Protein AF-A0A959AUW6-F1 (afdb_monomer)

Structure (mmCIF, N/CA/C/O backbone):
data_AF-A0A959AUW6-F1
#
_entry.id   AF-A0A959AUW6-F1
#
loop_
_atom_site.group_PDB
_atom_site.id
_atom_site.type_symbol
_atom_site.label_atom_id
_atom_site.label_alt_id
_atom_site.label_comp_id
_atom_site.label_asym_id
_atom_site.label_entity_id
_atom_site.label_seq_id
_atom_site.pdbx_PDB_ins_code
_atom_site.Cartn_x
_atom_site.Cartn_y
_atom_site.Cartn_z
_atom_site.occupancy
_atom_site.B_iso_or_equiv
_atom_site.auth_seq_id
_atom_site.auth_comp_id
_atom_site.auth_asym_id
_atom_site.auth_atom_id
_atom_site.pdbx_PDB_model_num
ATOM 1 N N . TRP A 1 1 ? 1.817 -14.091 -11.980 1.00 86.69 1 TRP A N 1
ATOM 2 C CA . TRP A 1 1 ? 2.608 -13.726 -10.791 1.00 86.69 1 TRP A CA 1
ATOM 3 C C . TRP A 1 1 ? 3.499 -12.566 -11.170 1.00 86.69 1 TRP A C 1
ATOM 5 O O . TRP A 1 1 ? 3.921 -12.525 -12.321 1.00 86.69 1 TRP A O 1
ATOM 15 N N . GLN A 1 2 ? 3.688 -11.614 -10.263 1.00 92.81 2 GLN A N 1
ATOM 16 C CA . GLN A 1 2 ? 4.591 -10.482 -10.459 1.00 92.81 2 GLN A CA 1
A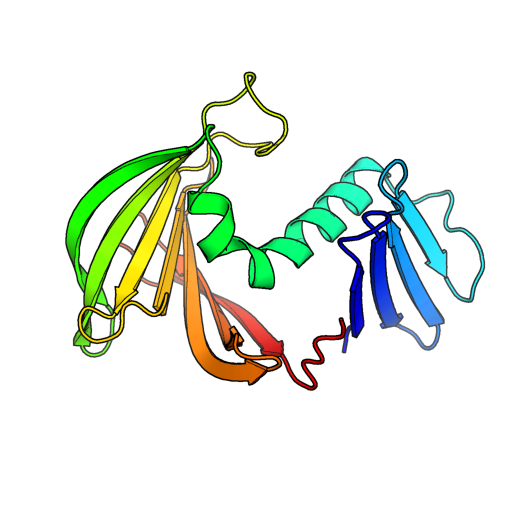TOM 17 C C . GLN A 1 2 ? 5.675 -10.566 -9.395 1.00 92.81 2 GLN A C 1
ATOM 19 O O . GLN A 1 2 ? 5.367 -10.909 -8.253 1.00 92.81 2 GLN A O 1
ATOM 24 N N . ASP A 1 3 ? 6.900 -10.260 -9.784 1.00 95.00 3 ASP A N 1
ATOM 25 C CA . ASP A 1 3 ? 8.048 -10.154 -8.896 1.00 95.00 3 ASP A CA 1
ATOM 26 C C . ASP A 1 3 ? 8.429 -8.679 -8.747 1.00 95.00 3 ASP A C 1
ATOM 28 O O . ASP A 1 3 ? 8.340 -7.919 -9.718 1.00 95.00 3 ASP A O 1
ATOM 32 N N . HIS A 1 4 ? 8.750 -8.256 -7.525 1.00 94.50 4 HIS A N 1
ATOM 33 C CA . HIS A 1 4 ? 8.971 -6.852 -7.199 1.00 94.50 4 HIS A CA 1
ATOM 34 C C . HIS A 1 4 ? 10.235 -6.672 -6.359 1.00 94.50 4 HIS A C 1
ATOM 36 O O . HIS A 1 4 ? 10.263 -7.057 -5.191 1.00 94.50 4 HIS A O 1
ATOM 42 N N . ASP A 1 5 ? 11.210 -5.954 -6.908 1.00 94.38 5 ASP A N 1
ATOM 43 C CA . ASP A 1 5 ? 12.421 -5.552 -6.203 1.00 94.38 5 ASP A CA 1
ATOM 44 C C . ASP A 1 5 ? 12.378 -4.061 -5.882 1.00 94.38 5 ASP A C 1
ATOM 46 O O . ASP A 1 5 ? 12.191 -3.218 -6.767 1.00 94.38 5 ASP A O 1
ATOM 50 N N . TYR A 1 6 ? 12.618 -3.723 -4.617 1.00 91.69 6 TYR A N 1
ATOM 51 C CA . TYR A 1 6 ? 12.679 -2.343 -4.147 1.00 91.69 6 TYR A CA 1
ATOM 52 C C . TYR A 1 6 ? 14.039 -2.084 -3.495 1.00 91.69 6 TYR A C 1
ATOM 54 O O . TYR A 1 6 ? 14.336 -2.605 -2.425 1.00 91.69 6 TYR A O 1
ATOM 62 N N . THR A 1 7 ? 14.862 -1.238 -4.113 1.00 91.56 7 THR A N 1
ATOM 63 C CA . THR A 1 7 ? 16.105 -0.725 -3.524 1.00 91.56 7 THR A CA 1
ATOM 64 C C . THR A 1 7 ? 15.883 0.719 -3.099 1.00 91.56 7 THR A C 1
ATOM 66 O O . THR A 1 7 ? 15.596 1.556 -3.947 1.00 91.56 7 THR A O 1
ATOM 69 N N . PHE A 1 8 ? 16.026 1.045 -1.815 1.00 84.69 8 PHE A N 1
ATOM 70 C CA . PHE A 1 8 ? 15.843 2.422 -1.325 1.00 84.69 8 PHE A CA 1
ATOM 71 C C . PHE A 1 8 ? 17.160 3.203 -1.177 1.00 84.69 8 PHE A C 1
ATOM 73 O O . PHE A 1 8 ? 17.154 4.427 -1.275 1.00 84.69 8 PHE A O 1
ATOM 80 N N . TYR A 1 9 ? 18.286 2.513 -0.974 1.00 83.31 9 TYR A N 1
ATOM 81 C CA . TYR A 1 9 ? 19.623 3.092 -0.795 1.00 83.31 9 TYR A CA 1
ATOM 82 C C . TYR A 1 9 ? 20.669 2.247 -1.552 1.00 83.31 9 TYR A C 1
ATOM 84 O O . TYR A 1 9 ? 20.491 1.033 -1.634 1.00 83.31 9 TYR A O 1
ATOM 92 N N . PRO A 1 10 ? 21.758 2.827 -2.104 1.00 85.50 10 PRO A N 1
ATOM 93 C CA . PRO A 1 10 ? 22.088 4.260 -2.170 1.00 85.50 10 PRO A CA 1
ATOM 94 C C . PRO A 1 10 ? 21.271 5.036 -3.206 1.00 85.50 10 PRO A C 1
ATOM 96 O O . PRO A 1 10 ? 21.180 6.257 -3.133 1.00 85.50 10 PRO A O 1
ATOM 99 N N . GLU A 1 11 ? 20.656 4.331 -4.151 1.00 88.31 11 GLU A N 1
ATOM 100 C CA . GLU A 1 11 ? 19.796 4.907 -5.175 1.00 88.31 11 GLU A CA 1
ATOM 101 C C . GLU A 1 11 ? 18.428 4.244 -5.110 1.00 88.31 11 GLU A C 1
ATOM 103 O O . GLU A 1 11 ? 18.328 3.018 -5.016 1.00 88.31 11 GLU A O 1
ATOM 108 N N . TRP A 1 12 ? 17.377 5.057 -5.198 1.00 89.56 12 TRP A N 1
ATOM 109 C CA . TRP A 1 12 ? 16.022 4.540 -5.214 1.00 89.56 12 TRP A CA 1
ATOM 110 C C . TRP A 1 12 ? 15.723 3.887 -6.564 1.00 89.56 12 TRP A C 1
ATOM 112 O O . TRP A 1 12 ? 15.613 4.564 -7.590 1.00 89.56 12 TRP A O 1
ATOM 122 N N . ARG A 1 13 ? 15.607 2.560 -6.565 1.00 94.38 13 ARG A N 1
ATOM 123 C CA . ARG A 1 13 ? 15.316 1.748 -7.744 1.00 94.38 13 ARG A CA 1
ATOM 124 C C . ARG A 1 13 ? 14.159 0.809 -7.462 1.00 94.38 13 ARG A C 1
ATOM 126 O O . ARG A 1 13 ? 14.053 0.255 -6.372 1.00 94.38 13 ARG A O 1
ATOM 133 N N . ILE A 1 14 ? 13.298 0.637 -8.453 1.00 94.69 14 ILE A N 1
ATOM 134 C CA . ILE A 1 14 ? 12.192 -0.315 -8.395 1.00 94.69 14 ILE A CA 1
ATOM 135 C C . ILE A 1 14 ? 12.212 -1.118 -9.682 1.00 94.69 14 ILE A C 1
ATOM 137 O O . ILE A 1 14 ? 12.315 -0.528 -10.759 1.00 94.69 14 ILE A O 1
ATOM 141 N N . ARG A 1 15 ? 12.085 -2.436 -9.574 1.00 96.38 15 ARG A N 1
ATOM 142 C CA . ARG A 1 15 ? 11.867 -3.336 -10.704 1.00 96.38 15 ARG A CA 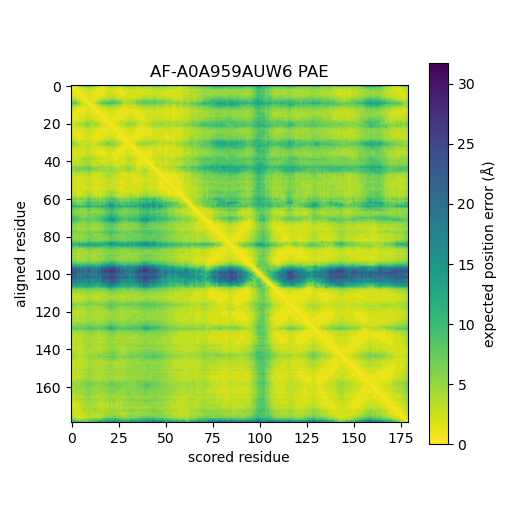1
ATOM 143 C C . ARG A 1 15 ? 10.614 -4.151 -10.435 1.00 96.38 15 ARG A C 1
ATOM 145 O O . ARG A 1 15 ? 10.418 -4.639 -9.329 1.00 96.38 15 ARG A O 1
ATOM 152 N N . ILE A 1 16 ? 9.758 -4.262 -11.441 1.00 96.31 16 ILE A N 1
ATOM 153 C CA . ILE A 1 16 ? 8.566 -5.104 -11.410 1.00 96.31 16 ILE A CA 1
ATOM 154 C C . ILE A 1 16 ? 8.593 -5.950 -12.670 1.00 96.31 16 ILE A C 1
ATOM 156 O O . ILE A 1 16 ? 8.623 -5.389 -13.766 1.00 96.31 16 ILE A O 1
ATOM 160 N N . SER A 1 17 ? 8.562 -7.270 -12.531 1.00 97.31 17 SER A N 1
ATOM 161 C CA . SER A 1 17 ? 8.596 -8.185 -13.671 1.00 97.31 17 SER A CA 1
ATOM 162 C C . SER A 1 17 ? 7.444 -9.182 -13.642 1.00 97.31 17 SER A C 1
ATOM 164 O O . SER A 1 17 ? 6.951 -9.570 -12.582 1.00 97.31 17 SER A O 1
ATOM 166 N N . TRP A 1 18 ? 6.958 -9.562 -14.821 1.00 97.19 18 TRP A N 1
ATOM 167 C CA . TRP A 1 18 ? 5.931 -10.589 -14.974 1.00 97.19 18 TRP A CA 1
ATOM 168 C C . TRP A 1 18 ? 5.997 -11.229 -16.355 1.00 97.19 18 TRP A C 1
ATOM 170 O O . TRP A 1 18 ? 6.538 -10.655 -17.295 1.00 97.19 18 TRP A O 1
ATOM 180 N N . VAL A 1 19 ? 5.418 -12.421 -16.476 1.00 96.88 19 VAL A N 1
ATOM 181 C CA . VAL A 1 19 ? 5.253 -13.100 -17.765 1.00 96.88 19 VAL A CA 1
ATOM 182 C C . VAL A 1 19 ? 3.798 -12.991 -18.201 1.00 96.88 19 VAL A C 1
ATOM 184 O O . VAL A 1 19 ? 2.894 -13.352 -17.442 1.00 96.88 19 VAL A O 1
ATOM 187 N N . GLU A 1 20 ? 3.583 -12.504 -19.418 1.00 95.19 20 GLU A N 1
ATOM 188 C CA . GLU A 1 20 ? 2.283 -12.400 -20.085 1.00 95.19 20 GLU A CA 1
ATOM 189 C C . GLU A 1 20 ? 2.452 -12.865 -21.534 1.00 95.19 20 GLU A C 1
ATOM 191 O O . GLU A 1 20 ? 3.429 -12.516 -22.185 1.00 95.19 20 GLU A O 1
ATOM 196 N N . ASP A 1 21 ? 1.565 -13.741 -22.012 1.00 94.44 21 ASP A N 1
ATOM 197 C CA . ASP A 1 21 ? 1.639 -14.333 -23.360 1.00 94.44 21 ASP A CA 1
ATOM 198 C C . ASP A 1 21 ? 3.012 -14.929 -23.736 1.00 94.44 21 ASP A C 1
ATOM 200 O O . ASP A 1 21 ? 3.430 -14.928 -24.891 1.00 94.44 21 ASP A O 1
ATOM 204 N N . SER A 1 22 ? 3.701 -15.513 -22.748 1.00 95.44 22 SER A N 1
ATOM 205 C CA . SER A 1 22 ? 5.066 -16.066 -22.855 1.00 95.44 22 SER A CA 1
ATOM 206 C C . SER A 1 22 ? 6.176 -15.036 -23.094 1.00 95.44 22 SER A C 1
ATOM 208 O O . SER A 1 22 ? 7.318 -15.433 -23.311 1.00 95.44 22 SER A O 1
ATOM 210 N N . LEU A 1 23 ? 5.864 -13.744 -23.016 1.00 96.88 23 LEU A N 1
ATOM 211 C CA . LEU A 1 23 ? 6.825 -12.650 -23.079 1.00 96.88 23 LEU A CA 1
ATOM 212 C C . LEU A 1 23 ? 7.159 -12.191 -21.656 1.00 96.88 23 LEU A C 1
ATOM 214 O O . LEU A 1 23 ? 6.284 -12.131 -20.788 1.00 96.88 23 LEU A O 1
ATOM 218 N N . LEU A 1 24 ? 8.423 -11.861 -21.400 1.00 97.31 24 LEU A N 1
ATOM 219 C CA . LEU A 1 24 ? 8.854 -11.225 -20.160 1.00 97.31 24 LEU A CA 1
ATOM 220 C C . LEU A 1 24 ? 8.608 -9.722 -20.255 1.00 97.31 24 LEU A C 1
ATOM 222 O O . LEU A 1 24 ? 9.212 -9.028 -21.072 1.00 97.31 24 LEU A O 1
ATOM 226 N N . HIS A 1 25 ? 7.754 -9.215 -19.380 1.00 97.75 25 HIS A N 1
ATOM 227 C CA . HIS A 1 25 ? 7.510 -7.796 -19.201 1.00 97.75 25 HIS A CA 1
ATOM 228 C C . HIS A 1 25 ? 8.277 -7.300 -17.980 1.00 97.75 25 HIS A C 1
ATOM 230 O O . HIS A 1 25 ? 8.255 -7.931 -16.922 1.00 97.75 25 HIS A O 1
ATOM 236 N N . GLU A 1 26 ? 8.910 -6.138 -18.106 1.00 97.81 26 GLU A N 1
ATOM 237 C CA . GLU A 1 26 ? 9.595 -5.484 -16.995 1.00 97.81 26 GLU A CA 1
ATOM 238 C C . GLU A 1 26 ? 9.274 -3.992 -16.981 1.00 97.81 26 GLU A C 1
ATOM 240 O O . GLU A 1 26 ? 9.358 -3.322 -18.011 1.00 97.81 26 GLU A O 1
ATOM 245 N N . MET A 1 27 ? 8.933 -3.463 -15.808 1.00 97.31 27 MET A N 1
ATOM 246 C CA . MET A 1 27 ? 8.912 -2.034 -15.517 1.00 97.31 27 MET A CA 1
ATOM 247 C C . MET A 1 27 ? 10.046 -1.709 -14.551 1.00 97.31 27 MET A C 1
ATOM 249 O O . MET A 1 27 ? 10.195 -2.371 -13.526 1.00 97.31 27 MET A O 1
ATOM 253 N N . ALA A 1 28 ? 10.811 -0.663 -14.849 1.00 96.62 28 ALA A N 1
ATOM 254 C CA . ALA A 1 28 ? 11.917 -0.226 -14.009 1.00 96.62 28 ALA A CA 1
ATOM 255 C C . ALA A 1 28 ? 11.850 1.277 -13.741 1.00 96.62 28 ALA A C 1
ATOM 257 O O . ALA A 1 28 ? 11.540 2.062 -14.636 1.00 96.62 28 ALA A O 1
ATOM 258 N N . TYR A 1 29 ? 12.178 1.676 -12.517 1.00 95.50 29 TYR A N 1
ATOM 259 C CA . TYR A 1 29 ? 12.386 3.059 -12.105 1.00 95.50 29 TYR A CA 1
ATOM 260 C C . TYR A 1 29 ? 13.765 3.198 -11.469 1.00 95.50 29 TYR A C 1
ATOM 262 O O . TYR A 1 29 ? 14.159 2.355 -10.668 1.00 95.50 29 TYR A O 1
ATOM 270 N N . ASN A 1 30 ? 14.497 4.257 -11.815 1.00 92.69 30 ASN A N 1
ATOM 271 C CA . ASN A 1 30 ? 15.872 4.489 -11.348 1.00 92.69 30 ASN A CA 1
ATOM 272 C C . ASN A 1 30 ? 16.049 5.785 -10.538 1.00 92.69 30 ASN A C 1
ATOM 274 O O . ASN A 1 30 ? 17.130 6.373 -10.533 1.00 92.69 30 ASN A O 1
ATOM 278 N N . GLY A 1 31 ? 14.972 6.299 -9.946 1.00 87.56 31 GLY A N 1
ATOM 279 C CA . GLY A 1 31 ? 14.994 7.566 -9.212 1.00 87.56 31 GLY A CA 1
ATOM 280 C C . GLY A 1 31 ? 14.802 8.801 -10.094 1.00 87.56 31 GLY A C 1
ATOM 281 O O . GLY A 1 31 ? 14.619 9.897 -9.573 1.00 87.56 31 GLY A O 1
ATOM 282 N N . LYS A 1 32 ? 14.850 8.653 -11.426 1.00 88.00 32 LYS A N 1
ATOM 283 C CA . LYS A 1 32 ? 14.706 9.772 -12.375 1.00 88.00 32 LYS A CA 1
ATOM 284 C C . LYS A 1 32 ? 13.780 9.466 -13.541 1.00 88.00 32 LYS A C 1
ATOM 286 O O . LYS A 1 32 ? 13.114 10.363 -14.048 1.00 88.00 32 LYS A O 1
ATOM 291 N N . ARG A 1 33 ? 13.794 8.230 -14.033 1.00 91.44 33 ARG A N 1
ATOM 292 C CA . ARG A 1 33 ? 13.054 7.806 -15.222 1.00 91.44 33 ARG A CA 1
ATOM 293 C C . ARG A 1 33 ? 12.396 6.470 -14.971 1.00 91.44 33 ARG A C 1
ATOM 295 O O . ARG A 1 33 ? 12.915 5.654 -14.211 1.00 91.44 33 ARG A O 1
ATOM 302 N N . VAL A 1 34 ? 11.280 6.272 -15.657 1.00 95.19 34 VAL A N 1
ATOM 303 C CA . VAL A 1 34 ? 10.628 4.979 -15.782 1.00 95.19 34 VAL A CA 1
ATOM 304 C C . VAL A 1 34 ? 10.901 4.406 -17.170 1.00 95.19 34 VAL A C 1
ATOM 306 O O . VAL A 1 34 ? 11.083 5.146 -18.134 1.00 95.19 34 VAL A O 1
ATOM 309 N N . SER A 1 35 ? 10.973 3.088 -17.273 1.00 96.06 35 SER A N 1
ATOM 310 C CA . SER A 1 35 ? 11.084 2.374 -18.540 1.00 96.06 35 SER A CA 1
ATOM 311 C C . SER A 1 35 ? 10.279 1.089 -18.489 1.00 96.06 35 SER A C 1
ATOM 313 O O . SER A 1 35 ? 10.100 0.511 -17.417 1.00 96.06 35 SER A O 1
ATOM 315 N N . LYS A 1 36 ? 9.842 0.626 -19.659 1.00 97.50 36 LYS A N 1
ATOM 316 C CA . LYS A 1 36 ? 9.238 -0.690 -19.831 1.00 97.50 36 LYS A CA 1
ATOM 317 C C . LYS A 1 36 ? 9.970 -1.460 -20.924 1.00 97.50 36 LYS A C 1
ATOM 319 O O . LYS A 1 36 ? 10.322 -0.877 -21.952 1.00 97.50 36 LYS A O 1
ATOM 324 N N . THR A 1 37 ? 10.191 -2.751 -20.707 1.00 97.56 37 THR A N 1
ATOM 325 C CA . THR A 1 37 ? 10.693 -3.665 -21.736 1.00 97.56 37 THR A CA 1
ATOM 326 C C . THR A 1 37 ? 9.764 -4.862 -21.914 1.00 97.56 37 THR A C 1
ATOM 328 O O . THR A 1 37 ? 9.028 -5.227 -20.996 1.00 97.56 37 THR A O 1
ATOM 331 N N . ILE A 1 38 ? 9.774 -5.430 -23.121 1.00 97.25 38 ILE A N 1
ATOM 332 C CA . ILE A 1 38 ? 9.109 -6.683 -23.489 1.00 97.25 38 ILE A CA 1
ATOM 333 C C . ILE A 1 38 ? 10.173 -7.554 -24.162 1.00 97.25 38 ILE A C 1
ATOM 335 O O . ILE A 1 38 ? 10.752 -7.145 -25.172 1.00 97.25 38 ILE A O 1
ATOM 339 N N . ASP A 1 39 ? 10.499 -8.701 -23.565 1.00 96.00 39 ASP A N 1
ATOM 340 C CA . ASP A 1 39 ? 11.625 -9.570 -23.947 1.00 96.00 39 ASP A CA 1
ATOM 341 C C . ASP A 1 39 ? 12.943 -8.798 -24.132 1.00 96.00 39 ASP A C 1
ATOM 343 O O . ASP A 1 39 ? 13.668 -8.937 -25.122 1.00 96.00 39 ASP A O 1
ATOM 347 N N . GLY A 1 40 ? 13.230 -7.903 -23.181 1.00 95.06 40 GLY A N 1
ATOM 348 C CA . GLY A 1 40 ? 14.433 -7.068 -23.172 1.00 95.06 40 GLY A CA 1
ATOM 349 C C . GLY A 1 40 ? 14.448 -5.947 -24.217 1.00 95.06 40 GLY A C 1
ATOM 350 O O . GLY A 1 40 ? 15.406 -5.175 -24.274 1.00 95.06 40 GLY A O 1
ATOM 351 N N . ARG A 1 41 ? 13.401 -5.806 -25.040 1.00 96.75 41 ARG A N 1
ATOM 352 C CA . ARG A 1 41 ? 13.261 -4.703 -26.000 1.00 96.75 41 ARG A CA 1
ATOM 353 C C . ARG A 1 41 ? 12.460 -3.572 -25.379 1.00 96.75 41 ARG A C 1
ATOM 355 O O . ARG A 1 41 ? 11.407 -3.809 -24.800 1.00 96.75 41 ARG A O 1
ATOM 362 N N . ALA A 1 42 ? 12.941 -2.340 -25.518 1.00 96.06 42 ALA A N 1
ATOM 363 C CA . ALA A 1 42 ? 12.241 -1.171 -24.998 1.00 96.06 42 ALA A CA 1
ATOM 364 C C . ALA A 1 42 ? 10.853 -1.014 -25.644 1.00 96.06 42 ALA A C 1
ATOM 366 O O . ALA A 1 42 ? 10.737 -0.950 -26.868 1.00 96.06 42 ALA A O 1
ATOM 367 N N . ASP A 1 43 ? 9.820 -0.899 -24.811 1.00 95.19 43 ASP A N 1
ATOM 368 C CA . ASP A 1 43 ? 8.475 -0.510 -25.229 1.00 95.19 43 ASP A CA 1
ATOM 369 C C . ASP A 1 43 ? 8.401 1.021 -25.257 1.00 95.19 43 ASP A C 1
ATOM 371 O O . ASP A 1 43 ? 8.097 1.679 -24.261 1.00 95.19 43 ASP A O 1
ATOM 375 N N . THR A 1 44 ? 8.731 1.606 -26.408 1.00 91.44 44 THR A N 1
ATOM 376 C CA . THR A 1 44 ? 8.712 3.064 -26.610 1.00 91.44 44 THR A CA 1
ATOM 377 C C . THR A 1 44 ? 7.305 3.632 -26.783 1.00 91.44 44 THR A C 1
ATOM 379 O O . THR A 1 44 ? 7.149 4.849 -26.855 1.00 91.44 44 THR A O 1
ATOM 382 N N . THR A 1 45 ? 6.285 2.773 -26.847 1.00 92.94 45 THR A N 1
ATOM 383 C CA . THR A 1 45 ? 4.882 3.179 -26.997 1.00 92.94 45 THR A CA 1
ATOM 384 C C . THR A 1 45 ? 4.177 3.372 -25.657 1.00 92.94 45 THR A C 1
ATOM 386 O O . THR A 1 45 ? 3.091 3.947 -25.610 1.00 92.94 45 THR A O 1
ATOM 389 N N . ALA A 1 46 ? 4.798 2.925 -24.563 1.00 90.56 46 ALA A N 1
ATOM 390 C CA . ALA A 1 46 ? 4.228 3.019 -23.232 1.00 90.56 46 ALA A CA 1
ATOM 391 C C . ALA A 1 46 ? 4.149 4.470 -22.726 1.00 90.56 46 ALA A C 1
ATOM 393 O O . ALA A 1 46 ? 5.129 5.224 -22.742 1.00 90.56 46 ALA A O 1
ATOM 394 N N . ASP A 1 47 ? 2.979 4.828 -22.195 1.00 93.88 47 ASP A N 1
ATOM 395 C CA . ASP A 1 47 ? 2.749 6.100 -21.514 1.00 93.88 47 ASP A CA 1
ATOM 396 C C . ASP A 1 47 ? 3.597 6.177 -20.234 1.00 93.88 47 ASP A C 1
ATOM 398 O O . ASP A 1 47 ? 3.393 5.435 -19.270 1.00 93.88 47 ASP A O 1
ATOM 402 N N . GLN A 1 48 ? 4.548 7.109 -20.224 1.00 92.44 48 GLN A N 1
ATOM 403 C CA . GLN A 1 48 ? 5.490 7.300 -19.123 1.00 92.44 48 GLN A CA 1
ATOM 404 C C . GLN A 1 48 ? 4.797 7.661 -17.806 1.00 92.44 48 GLN A C 1
ATOM 406 O O . GLN A 1 48 ? 5.210 7.189 -16.747 1.00 92.44 48 GLN A O 1
ATOM 411 N N . GLN A 1 49 ? 3.730 8.461 -17.847 1.00 89.44 49 GLN A N 1
ATOM 412 C CA . GLN A 1 49 ? 3.000 8.836 -16.641 1.00 89.44 49 GLN A CA 1
ATOM 413 C C . GLN A 1 49 ? 2.216 7.644 -16.093 1.00 89.44 49 GLN A C 1
ATOM 415 O O . GLN A 1 49 ? 2.194 7.424 -14.881 1.00 89.44 49 GLN A O 1
ATOM 420 N N . ALA A 1 50 ? 1.607 6.845 -16.972 1.00 88.56 50 ALA A N 1
ATOM 421 C CA . ALA A 1 50 ? 0.911 5.628 -16.567 1.00 88.56 50 ALA A CA 1
ATOM 422 C C . ALA A 1 50 ? 1.871 4.608 -15.930 1.00 88.56 50 ALA A C 1
ATOM 424 O O . ALA A 1 50 ? 1.554 4.039 -14.882 1.00 88.56 50 ALA A O 1
ATOM 425 N N . LEU A 1 51 ? 3.067 4.427 -16.505 1.00 92.00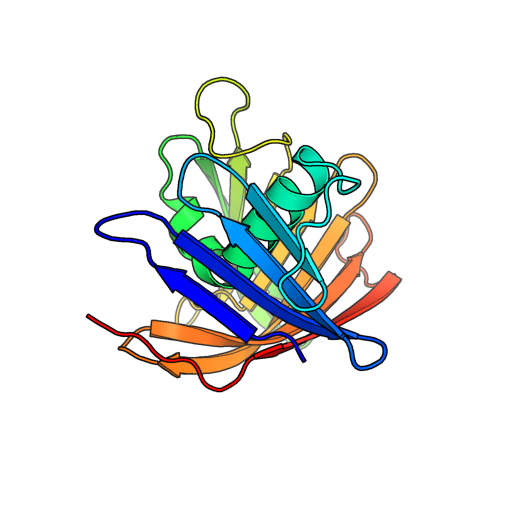 51 LEU A N 1
ATOM 426 C CA . LEU A 1 51 ? 4.101 3.561 -15.933 1.00 92.00 51 LEU A CA 1
ATOM 427 C C . LEU A 1 51 ? 4.553 4.050 -14.554 1.00 92.00 51 LEU A C 1
ATOM 429 O O . LEU A 1 51 ? 4.606 3.262 -13.608 1.00 92.00 51 LEU A O 1
ATOM 433 N N . LEU A 1 52 ? 4.836 5.349 -14.424 1.00 90.19 52 LEU A N 1
ATOM 434 C CA . LEU A 1 52 ? 5.229 5.944 -13.150 1.00 90.19 52 LEU A CA 1
ATOM 435 C C . LEU A 1 52 ? 4.139 5.736 -12.092 1.00 90.19 52 LEU A C 1
ATOM 437 O O . LEU A 1 52 ? 4.433 5.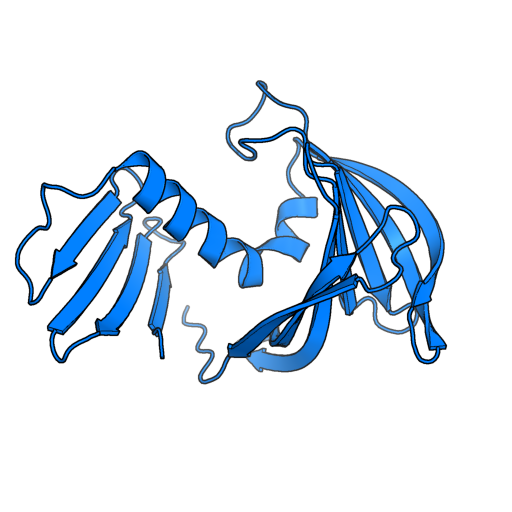279 -10.990 1.00 90.19 52 LEU A O 1
ATOM 441 N N . ASN A 1 53 ? 2.876 5.991 -12.439 1.00 84.62 53 ASN A N 1
ATOM 442 C CA . ASN A 1 53 ? 1.743 5.783 -11.540 1.00 84.62 53 ASN A CA 1
ATOM 443 C C . ASN A 1 53 ? 1.617 4.315 -11.110 1.00 84.62 53 ASN A C 1
ATOM 445 O O . ASN A 1 53 ? 1.349 4.048 -9.938 1.00 84.62 53 ASN A O 1
ATOM 449 N N . SER A 1 54 ? 1.834 3.364 -12.025 1.00 88.75 54 SER A N 1
ATOM 450 C CA . SER A 1 54 ? 1.803 1.930 -11.717 1.00 88.75 54 SER A CA 1
ATOM 451 C C . SER A 1 54 ? 2.922 1.531 -10.752 1.00 88.75 54 SER A C 1
ATOM 453 O O . SER A 1 54 ? 2.662 0.863 -9.749 1.00 88.75 54 SER A O 1
ATOM 455 N N . ILE A 1 55 ? 4.154 1.988 -11.001 1.00 89.81 55 ILE A N 1
ATOM 456 C CA . ILE A 1 55 ? 5.294 1.743 -10.107 1.00 89.81 55 ILE A CA 1
ATOM 457 C C . ILE A 1 55 ? 5.033 2.347 -8.729 1.00 89.81 55 ILE A C 1
ATOM 459 O O . ILE A 1 55 ? 5.131 1.642 -7.726 1.00 89.81 55 ILE A O 1
ATOM 463 N N . MET A 1 56 ? 4.637 3.618 -8.650 1.00 85.62 56 MET A N 1
ATOM 464 C CA . MET A 1 56 ? 4.379 4.266 -7.362 1.00 85.62 56 MET A CA 1
ATOM 465 C C . MET A 1 56 ? 3.228 3.591 -6.612 1.00 85.62 56 MET A C 1
ATOM 467 O O . MET A 1 56 ? 3.323 3.399 -5.400 1.00 85.62 56 MET A O 1
ATOM 471 N N . SER A 1 57 ? 2.191 3.140 -7.324 1.00 81.31 57 SER A N 1
ATOM 472 C CA . SER A 1 57 ? 1.079 2.373 -6.747 1.00 81.31 57 SER A CA 1
ATOM 473 C C . SER A 1 57 ? 1.545 1.066 -6.093 1.00 81.31 57 SER A C 1
ATOM 475 O O . SER A 1 57 ? 1.045 0.703 -5.027 1.00 81.31 57 SER A O 1
ATOM 477 N N . SER A 1 58 ? 2.537 0.384 -6.676 1.00 85.25 58 SER A N 1
ATOM 478 C CA . SER A 1 58 ? 3.084 -0.863 -6.115 1.00 85.25 58 SER A CA 1
ATOM 479 C C . SER A 1 58 ? 3.751 -0.661 -4.750 1.00 85.25 58 SER A C 1
ATOM 481 O O . SER A 1 58 ? 3.627 -1.504 -3.862 1.00 85.25 58 SER A O 1
ATOM 483 N N . THR A 1 59 ? 4.358 0.509 -4.524 1.00 83.56 59 THR A N 1
ATOM 484 C CA . THR A 1 59 ? 5.042 0.812 -3.259 1.00 83.56 59 THR A CA 1
ATOM 485 C C . THR A 1 59 ? 4.082 0.942 -2.079 1.00 83.56 59 THR A C 1
ATOM 487 O O . THR A 1 59 ? 4.504 0.803 -0.931 1.00 83.56 59 THR A O 1
ATOM 490 N N . PHE A 1 60 ? 2.788 1.198 -2.312 1.00 78.94 60 PHE A N 1
ATOM 491 C CA . PHE A 1 60 ? 1.824 1.435 -1.230 1.00 78.94 60 PHE A CA 1
ATOM 492 C C . PHE A 1 60 ? 1.661 0.231 -0.307 1.00 78.94 60 PHE A C 1
ATOM 494 O O . PHE A 1 60 ? 1.465 0.415 0.890 1.00 78.94 60 PHE A O 1
ATOM 501 N N . VAL A 1 61 ? 1.780 -0.996 -0.824 1.00 74.12 61 VAL A N 1
ATOM 502 C CA . VAL A 1 61 ? 1.655 -2.207 0.004 1.00 74.12 61 VAL A CA 1
ATOM 503 C C . VAL A 1 61 ? 2.663 -2.195 1.153 1.00 74.12 61 VAL A C 1
ATOM 505 O O . VAL A 1 61 ? 2.309 -2.521 2.283 1.00 74.12 61 VAL A O 1
ATOM 508 N N . MET A 1 62 ? 3.887 -1.761 0.855 1.00 75.62 62 MET A N 1
ATOM 509 C CA . MET A 1 62 ? 5.001 -1.714 1.799 1.00 75.62 62 MET A CA 1
ATOM 510 C C . MET A 1 62 ? 5.046 -0.398 2.582 1.00 75.62 62 MET A C 1
ATOM 512 O O . MET A 1 62 ? 5.505 -0.371 3.718 1.00 75.62 62 MET A O 1
ATOM 516 N N . SER A 1 63 ? 4.578 0.702 1.984 1.00 73.12 63 SER A N 1
ATOM 517 C CA . SER A 1 63 ? 4.832 2.054 2.495 1.00 73.12 63 SER A CA 1
ATOM 518 C C . SER A 1 63 ? 3.712 2.664 3.335 1.00 73.12 63 SER A C 1
ATOM 520 O O . SER A 1 63 ? 3.990 3.621 4.049 1.00 73.12 63 SER A O 1
ATOM 522 N N . ILE A 1 64 ? 2.470 2.157 3.296 1.00 73.38 64 ILE A N 1
ATOM 523 C CA . ILE A 1 64 ? 1.323 2.840 3.935 1.00 73.38 64 ILE A CA 1
ATOM 524 C C . ILE A 1 64 ? 1.555 3.214 5.413 1.00 73.38 64 ILE A C 1
ATOM 526 O O . ILE A 1 64 ? 1.270 4.360 5.750 1.00 73.38 64 ILE A O 1
ATOM 530 N N . PRO A 1 65 ? 2.082 2.340 6.296 1.00 71.56 65 PRO A N 1
ATOM 531 C CA . PRO A 1 65 ? 2.347 2.738 7.679 1.00 71.56 65 PRO A CA 1
ATOM 532 C C . PRO A 1 65 ? 3.380 3.869 7.791 1.00 71.56 65 PRO A C 1
ATOM 534 O O . PRO A 1 65 ? 3.240 4.748 8.634 1.00 71.56 65 PRO A O 1
ATOM 537 N N . PHE A 1 66 ? 4.389 3.873 6.918 1.00 79.06 66 PHE A N 1
ATOM 538 C CA . PHE A 1 66 ? 5.480 4.849 6.931 1.00 79.06 66 PHE A CA 1
ATOM 539 C C . PHE A 1 66 ? 5.071 6.192 6.321 1.00 79.06 66 PHE 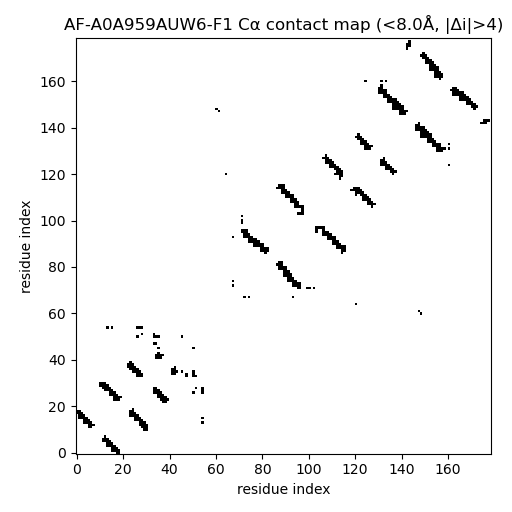A C 1
ATOM 541 O O . PHE A 1 66 ? 5.482 7.226 6.830 1.00 79.06 66 PHE A O 1
ATOM 548 N N . LYS A 1 67 ? 4.195 6.194 5.306 1.00 78.00 67 LYS A N 1
ATOM 549 C CA . LYS A 1 67 ? 3.661 7.423 4.688 1.00 78.00 67 LYS A CA 1
ATOM 550 C C . LYS A 1 67 ? 2.870 8.300 5.655 1.00 78.00 67 LYS A C 1
ATOM 552 O O . LYS A 1 67 ? 2.662 9.475 5.385 1.00 78.00 67 LYS A O 1
ATOM 557 N N . LEU A 1 68 ? 2.403 7.748 6.775 1.00 84.31 68 LEU A N 1
ATOM 558 C CA . LEU A 1 68 ? 1.753 8.531 7.829 1.00 84.31 68 LEU A CA 1
ATOM 559 C C . LEU A 1 68 ? 2.736 9.427 8.594 1.00 84.31 68 LEU A C 1
ATOM 561 O O . LEU A 1 68 ? 2.292 10.306 9.323 1.00 84.31 68 LEU A O 1
ATOM 565 N N . LEU A 1 69 ? 4.043 9.208 8.438 1.00 84.38 69 LEU A N 1
ATOM 566 C CA . LEU A 1 69 ? 5.095 10.012 9.055 1.00 84.38 69 LEU A CA 1
ATOM 567 C C . LEU A 1 69 ? 5.528 11.197 8.181 1.00 84.38 69 LEU A C 1
ATOM 569 O O . LEU A 1 69 ? 6.335 12.005 8.637 1.00 84.38 69 LEU A O 1
ATOM 573 N N . ASP A 1 70 ? 5.022 11.311 6.949 1.00 81.12 70 ASP A N 1
ATOM 574 C CA . ASP A 1 70 ? 5.401 12.408 6.060 1.00 81.12 70 ASP A CA 1
ATOM 575 C C . ASP A 1 70 ? 4.924 13.752 6.643 1.00 81.12 70 ASP A C 1
ATOM 577 O O . ASP A 1 70 ? 3.777 13.899 7.066 1.00 81.12 70 ASP A O 1
ATOM 581 N N . GLU A 1 71 ? 5.770 14.785 6.584 1.00 79.56 71 GLU A N 1
ATOM 582 C CA . GLU A 1 71 ? 5.443 16.132 7.096 1.00 79.56 71 GLU A CA 1
ATOM 583 C C . GLU A 1 71 ? 4.192 16.742 6.434 1.00 79.56 71 GLU A C 1
ATOM 585 O O . GLU A 1 71 ? 3.516 17.598 7.000 1.00 79.56 71 GLU A O 1
ATOM 590 N N . SER A 1 72 ? 3.870 16.278 5.224 1.00 77.69 72 SER A N 1
ATOM 591 C CA . SER A 1 72 ? 2.726 16.725 4.425 1.00 77.69 72 SER A CA 1
ATOM 592 C C . SER A 1 72 ? 1.360 16.214 4.907 1.00 77.69 72 SER A C 1
ATOM 594 O O . SER A 1 72 ? 0.326 16.683 4.406 1.00 77.69 72 SER A O 1
ATOM 596 N N . VAL A 1 73 ? 1.337 15.242 5.831 1.00 84.38 73 VAL A N 1
ATOM 597 C CA . VAL A 1 73 ? 0.103 14.578 6.267 1.00 84.38 73 VAL A CA 1
ATOM 598 C C . VAL A 1 73 ? -0.520 15.296 7.450 1.00 84.38 73 VAL A C 1
ATOM 600 O O . VAL A 1 73 ? 0.080 15.451 8.51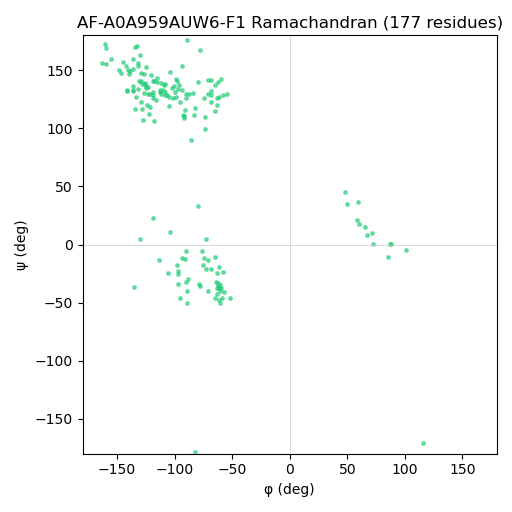0 1.00 84.38 73 VAL A O 1
ATOM 603 N N . GLN A 1 74 ? -1.792 15.648 7.309 1.00 88.75 74 GLN A N 1
ATOM 604 C CA . GLN A 1 74 ? -2.613 16.069 8.434 1.00 88.75 74 GLN A CA 1
ATOM 605 C C . GLN A 1 74 ? -3.324 14.848 9.010 1.00 88.75 74 GLN A C 1
ATOM 607 O O . GLN A 1 74 ? -4.217 14.274 8.378 1.00 88.75 74 GLN A O 1
ATOM 612 N N . LEU A 1 75 ? -2.916 14.452 10.215 1.00 92.25 75 LEU A N 1
ATOM 613 C CA . LEU A 1 75 ? -3.503 13.332 10.941 1.00 92.25 75 LEU A CA 1
ATOM 614 C C . LEU A 1 75 ? -4.556 13.816 11.938 1.00 92.25 75 LEU A C 1
ATOM 616 O O . LEU A 1 75 ? -4.353 14.784 12.669 1.00 92.25 75 LEU A O 1
ATOM 620 N N . ALA A 1 76 ? -5.676 13.103 12.003 1.00 95.50 76 ALA A N 1
ATOM 621 C CA . ALA A 1 76 ? -6.697 13.291 13.022 1.00 95.50 76 ALA A CA 1
ATOM 622 C C . ALA A 1 76 ? -7.120 11.937 13.592 1.00 95.50 76 ALA A C 1
ATOM 624 O O . ALA A 1 76 ? -7.513 11.038 12.848 1.00 95.50 76 ALA A O 1
ATOM 625 N N . TYR A 1 77 ? -7.077 11.798 14.915 1.00 96.75 77 TYR A N 1
ATOM 626 C CA . TYR A 1 77 ? -7.640 10.632 15.587 1.00 96.75 77 TYR A CA 1
ATOM 627 C C . TYR A 1 77 ? -9.170 10.727 15.590 1.00 96.75 77 TYR A C 1
ATOM 629 O O . TYR A 1 77 ? -9.736 11.741 15.998 1.00 96.75 77 TYR A O 1
ATOM 637 N N . ILE A 1 78 ? -9.831 9.686 15.087 1.00 97.06 78 ILE A N 1
ATOM 638 C CA . ILE A 1 78 ? -11.289 9.645 14.904 1.00 97.06 78 ILE A CA 1
ATOM 639 C C . ILE A 1 78 ? -11.983 8.937 16.072 1.00 97.06 78 ILE A C 1
ATOM 641 O O . ILE A 1 78 ? -13.154 9.205 16.334 1.00 97.06 78 ILE A O 1
ATOM 645 N N . GLY A 1 79 ? -11.262 8.080 16.795 1.00 97.19 79 GLY A N 1
ATOM 646 C CA . GLY A 1 79 ? -11.797 7.281 17.893 1.00 97.19 79 GLY A CA 1
ATOM 647 C C . GLY A 1 79 ? -11.751 5.784 17.606 1.00 97.19 79 GLY A C 1
ATOM 648 O O . GLY A 1 79 ? -11.167 5.329 16.619 1.00 97.19 79 GLY A O 1
ATOM 649 N N . THR A 1 80 ? -12.395 5.024 18.486 1.00 97.69 80 THR A N 1
ATOM 650 C CA . THR A 1 80 ? -12.552 3.578 18.343 1.00 97.69 80 THR A CA 1
ATOM 651 C C . THR A 1 80 ? -13.682 3.242 17.360 1.00 97.69 80 THR A C 1
ATOM 653 O O . THR A 1 80 ? -14.741 3.866 17.384 1.00 97.69 80 THR A O 1
ATOM 656 N N . ASP A 1 81 ? -13.472 2.225 16.528 1.00 97.19 81 ASP A N 1
ATOM 657 C CA . ASP A 1 81 ? -14.444 1.676 15.575 1.00 97.19 81 ASP A CA 1
ATOM 658 C C . ASP A 1 81 ? -14.465 0.136 15.678 1.00 97.19 81 ASP A C 1
ATOM 660 O O . ASP A 1 81 ? -13.643 -0.475 16.365 1.00 97.19 81 ASP A O 1
ATOM 664 N N . THR A 1 82 ? -15.427 -0.512 15.025 1.00 96.75 82 THR A N 1
ATOM 665 C CA . THR A 1 82 ? -15.532 -1.971 14.911 1.00 96.75 82 THR A CA 1
ATOM 666 C C . THR A 1 82 ? -15.587 -2.365 13.437 1.00 96.75 82 THR A C 1
ATOM 668 O O . THR A 1 82 ? -16.479 -1.946 12.694 1.00 96.75 82 THR A O 1
ATOM 671 N N . LEU A 1 83 ? -14.617 -3.168 13.000 1.00 94.81 83 LEU A N 1
ATOM 672 C CA . LEU A 1 83 ? -14.594 -3.723 11.645 1.00 94.81 83 LEU A CA 1
ATOM 673 C C . LEU A 1 83 ? -15.560 -4.908 11.519 1.00 94.81 83 LEU A C 1
ATOM 675 O O . LEU A 1 83 ? -16.050 -5.452 12.513 1.00 94.81 83 LEU A O 1
ATOM 679 N N . GLU A 1 84 ? -15.832 -5.341 10.285 1.00 89.50 84 GLU A N 1
ATOM 680 C CA . GLU A 1 84 ? -16.686 -6.510 10.068 1.00 89.50 84 GLU A CA 1
ATOM 681 C C . GLU A 1 84 ? -16.077 -7.740 10.755 1.00 89.50 84 GLU A C 1
ATOM 683 O O . GLU A 1 84 ? -14.861 -7.938 10.737 1.00 89.50 84 GLU A O 1
ATOM 688 N N . ASN A 1 85 ? -16.936 -8.584 11.328 1.00 83.94 85 ASN A N 1
ATOM 689 C CA . ASN A 1 85 ? -16.570 -9.754 12.135 1.00 83.94 85 ASN A CA 1
ATOM 690 C C . ASN A 1 85 ? -15.981 -9.438 13.524 1.00 83.94 85 ASN A C 1
ATOM 692 O O . ASN A 1 85 ? -15.521 -10.354 14.202 1.00 83.94 85 ASN A O 1
ATOM 696 N N . GLY A 1 86 ? -16.036 -8.178 13.979 1.00 91.62 86 GLY A N 1
ATOM 697 C CA . GLY A 1 86 ? -15.837 -7.821 15.388 1.00 91.62 86 GLY A CA 1
ATOM 698 C C . GLY A 1 86 ? -14.482 -7.259 15.849 1.00 91.62 86 GLY A C 1
ATOM 699 O O . GLY A 1 86 ? -14.432 -6.877 17.019 1.00 91.62 86 GLY A O 1
ATOM 700 N N . PRO A 1 87 ? -13.398 -7.148 15.045 1.00 95.25 87 PRO A N 1
ATOM 701 C CA . PRO A 1 87 ? -12.184 -6.478 15.509 1.00 95.25 87 PRO A CA 1
ATOM 702 C C . PRO A 1 87 ? -12.454 -5.035 15.939 1.00 95.25 87 PRO A C 1
ATOM 704 O O . PRO A 1 87 ? -13.026 -4.249 15.180 1.00 95.25 87 PRO A O 1
ATOM 707 N N . ILE A 1 88 ? -12.002 -4.688 17.142 1.00 97.94 88 ILE A N 1
ATOM 708 C CA . ILE A 1 88 ? -12.029 -3.320 17.659 1.00 97.94 88 ILE A CA 1
ATOM 709 C C . ILE A 1 88 ? -10.743 -2.623 17.218 1.00 97.94 88 ILE A C 1
ATOM 711 O O . ILE A 1 88 ? -9.646 -3.152 17.411 1.00 97.94 88 ILE A O 1
ATOM 715 N N . VAL A 1 89 ? -10.881 -1.435 16.636 1.00 98.19 89 VAL A N 1
ATOM 716 C CA . VAL A 1 89 ? -9.771 -0.703 16.020 1.00 98.19 89 VAL A CA 1
ATOM 717 C C . VAL A 1 89 ? -9.721 0.748 16.463 1.00 98.19 89 VAL A C 1
ATOM 719 O O . VAL A 1 89 ? -10.745 1.342 16.784 1.00 98.19 89 VAL A O 1
ATOM 722 N N . GLU A 1 90 ? -8.528 1.327 16.425 1.00 97.94 90 GLU A N 1
ATOM 723 C CA . GLU A 1 90 ? -8.301 2.761 16.544 1.00 97.94 90 GLU A CA 1
ATOM 724 C C . GLU A 1 90 ? -8.206 3.374 15.141 1.00 97.94 90 GLU A C 1
ATOM 726 O O . GLU A 1 90 ? -7.396 2.947 14.312 1.00 97.94 90 GLU A O 1
ATOM 731 N N . ALA A 1 91 ? -9.070 4.351 14.854 1.00 97.19 91 ALA A N 1
ATOM 732 C CA . ALA A 1 91 ? -9.186 4.959 13.535 1.00 97.19 91 ALA A CA 1
ATOM 733 C C . ALA A 1 91 ? -8.428 6.291 13.457 1.00 97.19 91 ALA A C 1
ATOM 735 O O . ALA A 1 91 ? -8.666 7.214 14.241 1.00 97.19 91 ALA A O 1
ATOM 736 N N . ILE A 1 92 ? -7.555 6.418 12.458 1.00 95.88 92 ILE A N 1
ATOM 737 C CA . ILE A 1 92 ? -6.821 7.649 12.149 1.00 95.88 92 ILE A CA 1
ATOM 738 C C . ILE A 1 92 ? -7.201 8.098 10.744 1.00 95.88 92 ILE A C 1
ATOM 740 O O . ILE A 1 92 ? -7.079 7.335 9.787 1.00 95.88 92 ILE A O 1
ATOM 744 N N . ARG A 1 93 ? -7.644 9.347 10.606 1.00 94.94 93 ARG A N 1
ATOM 745 C CA . ARG A 1 93 ? -7.843 9.980 9.304 1.00 94.94 93 ARG A CA 1
ATOM 746 C C . ARG A 1 93 ? -6.562 10.682 8.879 1.00 94.94 93 ARG A C 1
ATOM 748 O O . ARG A 1 93 ? -6.037 11.490 9.640 1.00 94.94 93 ARG A O 1
ATOM 755 N N . ALA A 1 94 ? -6.122 10.414 7.658 1.00 90.88 94 ALA A N 1
ATOM 756 C CA . ALA A 1 94 ? -5.033 11.110 6.996 1.00 90.88 94 ALA A CA 1
ATOM 757 C C . ALA A 1 94 ? -5.580 11.922 5.814 1.00 90.88 94 ALA A C 1
ATOM 759 O O . ALA A 1 94 ? -6.340 11.418 4.979 1.00 90.88 94 ALA A O 1
ATOM 760 N N . SER A 1 95 ? -5.210 13.198 5.767 1.00 85.75 95 SER A N 1
ATOM 761 C CA . SER A 1 95 ? -5.494 14.101 4.654 1.00 85.75 95 SER A CA 1
ATOM 762 C C . SER A 1 95 ? -4.179 14.673 4.143 1.00 85.75 95 SER A C 1
ATOM 764 O O . SER A 1 95 ? -3.372 15.169 4.928 1.00 85.75 95 SER A O 1
ATOM 766 N N . TYR A 1 96 ? -3.967 14.597 2.833 1.00 76.81 96 TYR A N 1
ATOM 767 C CA . TYR A 1 96 ? -2.715 15.001 2.204 1.00 76.81 96 TYR A CA 1
ATOM 768 C C . TYR A 1 96 ? -2.860 16.376 1.560 1.00 76.81 96 TYR A C 1
ATOM 770 O O . TYR A 1 96 ? -3.783 16.620 0.778 1.00 76.81 96 TYR A O 1
ATOM 778 N N . THR A 1 97 ? -1.960 17.290 1.919 1.00 65.44 97 THR A N 1
ATOM 779 C CA . THR A 1 97 ? -1.993 18.672 1.430 1.00 65.44 97 THR A CA 1
ATOM 780 C C . THR A 1 97 ? -1.330 18.740 0.052 1.00 65.44 97 THR A C 1
ATOM 782 O O . THR A 1 97 ? -0.123 18.545 -0.067 1.00 65.44 97 THR A O 1
ATOM 785 N N . LEU A 1 98 ? -2.111 18.997 -1.001 1.00 64.06 98 LEU A N 1
ATOM 786 C CA . LEU A 1 98 ? -1.589 19.103 -2.368 1.00 64.06 98 LEU A CA 1
ATOM 787 C C . LEU A 1 98 ? -0.715 20.352 -2.552 1.00 64.06 98 LEU A C 1
ATOM 789 O O . LEU A 1 98 ? -1.057 21.430 -2.071 1.00 64.06 98 LEU A O 1
ATOM 793 N N . GLY A 1 99 ? 0.368 20.218 -3.322 1.00 54.78 99 GLY A N 1
ATOM 794 C CA . GLY A 1 99 ? 1.143 21.352 -3.842 1.00 54.78 99 GLY A CA 1
ATOM 795 C C . GLY A 1 99 ? 2.262 21.885 -2.943 1.00 54.78 99 GLY A C 1
ATOM 796 O O . GLY A 1 99 ? 2.947 22.815 -3.357 1.00 54.78 99 GLY A O 1
ATOM 797 N N . GLN A 1 100 ? 2.480 21.305 -1.757 1.00 50.44 100 GLN A N 1
ATOM 798 C CA . GLN A 1 100 ? 3.618 21.658 -0.894 1.00 50.44 100 GLN A CA 1
ATOM 799 C C . GLN A 1 100 ? 4.730 20.588 -0.894 1.00 50.44 100 GLN A C 1
ATOM 801 O O . GLN A 1 100 ? 5.886 20.928 -0.660 1.00 50.44 100 GLN A O 1
ATOM 806 N N . TYR A 1 101 ? 4.401 19.326 -1.206 1.00 51.91 101 TYR A N 1
ATOM 807 C CA . TYR A 1 101 ? 5.330 18.188 -1.237 1.00 51.91 101 TYR A CA 1
ATOM 808 C C . TYR A 1 101 ? 4.927 17.178 -2.335 1.00 51.91 101 TYR A C 1
ATOM 810 O O . TYR A 1 101 ? 3.737 16.997 -2.591 1.00 51.91 101 TYR A O 1
ATOM 818 N N . ASP A 1 102 ? 5.898 16.49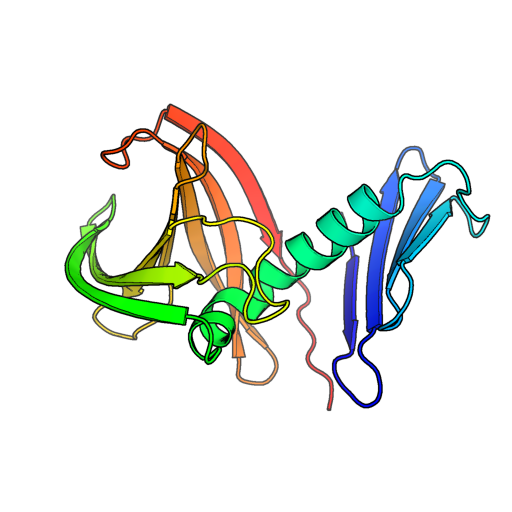6 -2.958 1.00 52.62 102 ASP A N 1
ATOM 819 C CA . ASP A 1 102 ? 5.704 15.545 -4.081 1.00 52.62 102 ASP A CA 1
ATOM 820 C C . ASP A 1 102 ? 5.062 14.194 -3.685 1.00 52.62 102 ASP A C 1
ATOM 822 O O . ASP A 1 102 ? 4.940 13.280 -4.501 1.00 52.62 102 ASP A O 1
ATOM 826 N N . SER A 1 103 ? 4.659 14.021 -2.426 1.00 48.19 103 SER A N 1
ATOM 827 C CA . SER A 1 103 ? 4.244 12.726 -1.873 1.00 48.19 103 SER A CA 1
ATOM 828 C C . SER A 1 103 ? 2.873 12.239 -2.371 1.00 48.19 103 SER A C 1
ATOM 830 O O . SER A 1 103 ? 2.614 11.030 -2.330 1.00 48.19 103 SER A O 1
ATOM 832 N N . HIS A 1 104 ? 2.000 13.134 -2.867 1.00 55.47 104 HIS A N 1
ATOM 833 C CA . HIS A 1 104 ? 0.625 12.799 -3.269 1.00 55.47 104 HIS A CA 1
ATOM 834 C C . HIS A 1 104 ? 0.141 13.519 -4.535 1.00 55.47 104 HIS A C 1
ATOM 836 O O . HIS A 1 104 ? 0.237 14.736 -4.664 1.00 55.47 104 HIS A O 1
ATOM 842 N N . SER A 1 105 ? -0.454 12.748 -5.452 1.00 57.72 105 SER A N 1
ATOM 843 C CA . SER A 1 105 ? -1.008 13.230 -6.726 1.00 57.72 105 SER A CA 1
ATOM 844 C C . SER A 1 105 ? -2.506 13.562 -6.676 1.00 57.72 105 SER A C 1
ATOM 846 O O . SER A 1 105 ? -3.024 14.174 -7.609 1.00 57.72 105 SER A O 1
ATOM 848 N N . THR A 1 106 ? -3.212 13.177 -5.605 1.00 65.06 106 THR A N 1
ATOM 849 C CA . THR A 1 106 ? -4.662 13.376 -5.434 1.00 65.06 106 THR A CA 1
ATOM 850 C C . THR A 1 106 ? -4.999 13.811 -4.001 1.00 65.06 106 THR A C 1
ATOM 852 O O . THR A 1 106 ? -4.301 13.421 -3.063 1.00 65.06 106 THR A O 1
ATOM 855 N N . PRO A 1 107 ? -6.070 14.603 -3.786 1.00 70.31 107 PRO A N 1
ATOM 856 C CA . PRO A 1 107 ? -6.491 15.065 -2.458 1.00 70.31 107 PRO A CA 1
ATOM 857 C C . PRO A 1 107 ? -7.275 13.979 -1.696 1.00 70.31 107 PRO A C 1
ATOM 859 O O . PRO A 1 107 ? -8.225 14.276 -0.966 1.00 70.31 107 PRO A O 1
ATOM 862 N N . ASP A 1 108 ? -6.936 12.708 -1.914 1.00 82.00 108 ASP A N 1
ATOM 863 C CA . ASP A 1 108 ? -7.691 11.586 -1.371 1.00 82.00 108 ASP A CA 1
ATOM 864 C C . ASP A 1 108 ? -7.654 11.618 0.162 1.00 82.00 108 ASP A C 1
ATOM 866 O O . ASP A 1 108 ? -6.633 11.916 0.786 1.00 82.00 108 ASP A O 1
ATOM 870 N N . THR A 1 109 ? -8.790 11.305 0.785 1.00 88.81 109 THR A N 1
ATOM 871 C CA . THR A 1 109 ? -8.878 11.182 2.247 1.00 88.81 109 THR A CA 1
ATOM 872 C C . THR A 1 109 ? -8.811 9.719 2.631 1.00 88.81 109 THR A C 1
ATOM 874 O O . THR A 1 109 ? -9.547 8.897 2.082 1.00 88.81 109 THR A O 1
ATOM 877 N N . TRP A 1 110 ? -7.950 9.409 3.590 1.00 92.50 110 TRP A N 1
ATOM 878 C CA . TRP A 1 110 ? -7.698 8.050 4.038 1.00 92.50 110 TRP A CA 1
ATOM 879 C C . TRP A 1 110 ? -8.147 7.879 5.484 1.00 92.50 110 TRP A C 1
ATOM 881 O O . TRP A 1 110 ? -7.991 8.781 6.304 1.00 92.50 110 TRP A O 1
ATOM 891 N N . TRP A 1 111 ? -8.685 6.708 5.800 1.00 95.19 111 TRP A N 1
ATOM 892 C CA . TRP A 1 111 ? -8.951 6.248 7.158 1.00 95.19 111 TRP A CA 1
ATOM 893 C C . TRP A 1 111 ? -8.193 4.950 7.370 1.00 95.19 111 TRP A C 1
ATOM 895 O O . TRP A 1 111 ? -8.449 3.974 6.672 1.00 95.19 111 TRP A O 1
ATOM 905 N N . HIS A 1 112 ? -7.273 4.943 8.324 1.00 95.19 112 HIS A N 1
ATOM 906 C CA . HIS A 1 112 ? -6.468 3.792 8.709 1.00 95.19 112 HIS A CA 1
ATOM 907 C C . HIS A 1 112 ? -7.025 3.195 9.996 1.00 95.19 112 HIS A C 1
ATOM 909 O O . HIS A 1 112 ? -7.329 3.933 10.932 1.00 95.19 112 HIS A O 1
ATOM 915 N N . TYR A 1 113 ? -7.157 1.871 10.031 1.00 96.38 113 TYR A N 1
ATOM 916 C CA . TYR A 1 113 ? -7.745 1.131 11.143 1.00 96.38 113 TYR A CA 1
ATOM 917 C C . TYR A 1 113 ? -6.701 0.200 11.750 1.00 96.38 113 TYR A C 1
ATOM 919 O O . TYR A 1 113 ? -6.349 -0.826 11.157 1.00 96.38 113 TYR A O 1
ATOM 927 N N . PHE A 1 114 ? -6.209 0.572 12.925 1.00 96.00 114 PHE A N 1
ATOM 928 C CA . PHE A 1 114 ? -5.198 -0.180 13.660 1.00 96.00 114 PHE A CA 1
ATOM 929 C C . PHE A 1 114 ? -5.862 -1.060 14.716 1.00 96.00 114 PHE A C 1
ATOM 931 O O . PHE A 1 114 ? -6.743 -0.587 15.426 1.00 96.00 114 PHE A O 1
ATOM 938 N N . ASP A 1 115 ? -5.466 -2.326 14.827 1.00 96.81 115 ASP A N 1
ATOM 939 C CA . ASP A 1 115 ? -5.935 -3.218 15.895 1.00 96.81 115 ASP A CA 1
ATOM 940 C C . ASP A 1 115 ? -5.671 -2.574 17.261 1.00 96.81 115 ASP A C 1
ATOM 942 O O . ASP A 1 115 ? -4.556 -2.131 17.545 1.00 96.81 115 ASP A O 1
ATOM 946 N N . LYS A 1 116 ? -6.692 -2.515 18.118 1.00 96.88 116 LYS A N 1
ATOM 947 C CA . LYS A 1 116 ? -6.580 -1.874 19.432 1.00 96.88 116 LYS A CA 1
ATOM 948 C C . LYS A 1 116 ? -5.567 -2.563 20.358 1.00 96.88 116 LYS A C 1
ATOM 950 O O . LYS A 1 116 ? -5.066 -1.926 21.281 1.00 96.88 116 LYS A O 1
ATOM 955 N N . ASN A 1 117 ? -5.279 -3.848 20.146 1.00 96.31 117 ASN A N 1
ATOM 956 C CA . ASN A 1 117 ? -4.438 -4.639 21.044 1.00 96.31 117 ASN A CA 1
ATOM 957 C C . ASN A 1 117 ? -2.953 -4.564 20.687 1.00 96.31 117 ASN A C 1
ATOM 959 O O . ASN A 1 117 ? -2.117 -4.503 21.584 1.00 96.31 117 ASN A O 1
ATOM 963 N N . ASP A 1 118 ? -2.620 -4.593 19.394 1.00 94.00 118 ASP A N 1
ATOM 964 C CA . ASP A 1 118 ? -1.232 -4.694 18.921 1.00 94.00 118 ASP A CA 1
ATOM 965 C C . ASP A 1 118 ? -0.849 -3.644 17.866 1.00 94.00 118 ASP A C 1
ATOM 967 O O . ASP A 1 118 ? 0.277 -3.640 17.372 1.00 94.00 118 ASP A O 1
ATOM 971 N N . SER A 1 119 ? -1.752 -2.708 17.558 1.00 92.69 119 SER A N 1
ATOM 972 C CA . SER A 1 119 ? -1.522 -1.584 16.644 1.00 92.69 119 SER A CA 1
ATOM 973 C C . SER A 1 119 ? -1.153 -1.982 15.212 1.00 92.69 119 SER A C 1
ATOM 975 O O . SER A 1 119 ? -0.664 -1.146 14.451 1.00 92.69 119 SER A O 1
ATOM 977 N N . ARG A 1 120 ? -1.402 -3.228 14.785 1.00 93.00 120 ARG A N 1
ATOM 978 C CA . ARG A 1 120 ? -1.217 -3.611 13.377 1.00 93.00 120 ARG A CA 1
ATOM 979 C C . ARG A 1 120 ? -2.297 -2.978 12.501 1.00 93.00 120 ARG A C 1
ATOM 981 O O . ARG A 1 120 ? -3.465 -2.909 12.880 1.00 93.00 120 ARG A O 1
ATOM 988 N N . LEU A 1 121 ? -1.930 -2.547 11.297 1.00 93.88 121 LEU A N 1
ATOM 989 C CA . LEU A 1 121 ? -2.881 -1.977 10.342 1.00 93.88 121 LEU A CA 1
ATOM 990 C C . LEU A 1 121 ? -3.758 -3.085 9.741 1.00 93.88 121 LEU A C 1
ATOM 992 O O . LEU A 1 121 ? -3.342 -3.768 8.804 1.00 93.88 121 LEU A O 1
ATOM 996 N N . LEU A 1 122 ? -4.977 -3.255 10.251 1.00 95.50 122 LEU A N 1
ATOM 997 C CA . LEU A 1 122 ? -5.909 -4.283 9.777 1.00 95.50 122 LEU A CA 1
ATOM 998 C C . LEU A 1 122 ? -6.589 -3.893 8.470 1.00 95.50 122 LEU A C 1
ATOM 1000 O O . LEU A 1 122 ? -6.858 -4.747 7.625 1.00 95.50 122 LEU A O 1
ATOM 1004 N N . ALA A 1 123 ? -6.890 -2.609 8.293 1.00 95.62 123 ALA A N 1
ATOM 1005 C CA . ALA A 1 123 ? -7.579 -2.142 7.104 1.00 95.62 123 ALA A CA 1
ATOM 1006 C C . ALA A 1 123 ? -7.391 -0.643 6.870 1.00 95.62 123 ALA A C 1
ATOM 1008 O O . ALA A 1 123 ? -6.957 0.096 7.754 1.00 95.62 123 ALA A O 1
ATOM 1009 N N . TYR A 1 124 ? -7.789 -0.180 5.689 1.00 94.69 124 TYR A N 1
ATOM 1010 C CA . TYR A 1 124 ? -7.967 1.242 5.421 1.00 94.69 124 TYR A CA 1
ATOM 1011 C C . TYR A 1 124 ? -9.076 1.496 4.398 1.00 94.69 124 TYR A C 1
ATOM 1013 O O . TYR A 1 124 ? -9.324 0.675 3.513 1.00 94.69 124 TYR A O 1
ATOM 1021 N N . VAL A 1 125 ? -9.736 2.648 4.515 1.00 95.44 125 VAL A N 1
ATOM 1022 C CA . VAL A 1 125 ? -10.669 3.181 3.516 1.00 95.44 125 VAL A CA 1
ATOM 1023 C C . VAL A 1 125 ? -10.037 4.393 2.852 1.00 95.44 125 VAL A C 1
ATOM 1025 O O . VAL A 1 125 ? -9.473 5.247 3.529 1.00 95.44 125 VAL A O 1
ATOM 1028 N N . VAL A 1 126 ? -10.172 4.489 1.535 1.00 92.44 126 VAL A N 1
ATOM 1029 C CA . VAL A 1 126 ? -9.779 5.663 0.755 1.00 92.44 126 VAL A CA 1
ATOM 1030 C C . VAL A 1 126 ? -11.009 6.229 0.079 1.00 92.44 126 VAL A C 1
ATOM 1032 O O . VAL A 1 126 ? -11.736 5.500 -0.599 1.00 92.44 126 VAL A O 1
ATOM 1035 N N . ARG A 1 127 ? -11.233 7.529 0.249 1.00 92.94 127 ARG A N 1
ATOM 1036 C CA . ARG A 1 127 ? -12.185 8.294 -0.549 1.00 92.94 127 ARG A CA 1
ATOM 1037 C C . ARG A 1 127 ? -11.451 8.907 -1.730 1.00 92.94 127 ARG A C 1
ATOM 1039 O O . ARG A 1 127 ? -10.669 9.837 -1.542 1.00 92.94 127 ARG A O 1
ATOM 1046 N N . HIS A 1 128 ? -11.774 8.411 -2.913 1.00 88.44 128 HIS A N 1
ATOM 1047 C CA . HIS A 1 128 ? -11.430 9.024 -4.187 1.00 88.44 128 HIS A CA 1
ATOM 1048 C C . HIS A 1 128 ? -12.530 10.010 -4.615 1.00 88.44 128 HIS A C 1
ATOM 1050 O O . HIS A 1 128 ? -13.568 10.136 -3.955 1.00 88.44 128 HIS A O 1
ATOM 1056 N N . SER A 1 129 ? -12.321 10.710 -5.730 1.00 87.31 129 SER A N 1
ATOM 1057 C CA . SER A 1 129 ? -13.273 11.700 -6.255 1.00 87.31 129 SER A CA 1
ATOM 1058 C C . SER A 1 129 ? -14.644 11.108 -6.603 1.00 87.31 129 SER A C 1
ATOM 1060 O O . SER A 1 129 ? -15.663 11.763 -6.395 1.00 87.31 129 SER A O 1
ATOM 1062 N N . ASP A 1 130 ? -14.679 9.871 -7.093 1.00 90.62 130 ASP A N 1
ATOM 1063 C CA . ASP A 1 130 ? -15.872 9.189 -7.601 1.00 90.62 130 ASP A CA 1
ATOM 1064 C C . ASP A 1 130 ? -16.310 7.987 -6.744 1.00 90.62 130 ASP A C 1
ATOM 1066 O O . ASP A 1 130 ? -17.412 7.470 -6.928 1.00 90.62 130 ASP A O 1
ATOM 1070 N N . HIS A 1 131 ? -15.470 7.509 -5.816 1.00 93.94 131 HIS A N 1
ATOM 1071 C CA . HIS A 1 131 ? -15.756 6.285 -5.066 1.00 93.94 131 HIS A CA 1
ATOM 1072 C C . HIS A 1 131 ? -14.991 6.110 -3.756 1.00 93.94 131 HIS A C 1
ATOM 1074 O O . HIS A 1 131 ? -14.042 6.829 -3.460 1.00 93.94 131 HIS A O 1
ATOM 1080 N N . PHE A 1 132 ? -15.370 5.070 -3.007 1.00 96.62 132 PHE A N 1
ATOM 1081 C CA . PHE A 1 132 ? -14.642 4.596 -1.837 1.00 96.62 132 PHE A CA 1
ATOM 1082 C C . PHE A 1 132 ? -14.039 3.213 -2.095 1.00 96.62 132 PHE A C 1
ATOM 1084 O O . PHE A 1 132 ? -14.710 2.300 -2.587 1.00 96.62 132 PHE A O 1
ATOM 1091 N N . SER A 1 133 ? -12.765 3.061 -1.751 1.00 95.50 133 SER A N 1
ATOM 1092 C CA . SER A 1 133 ? -12.057 1.782 -1.761 1.00 95.50 133 SER A CA 1
ATOM 1093 C C . SER A 1 133 ? -11.806 1.342 -0.327 1.00 95.50 133 SER A C 1
ATOM 1095 O O . SER A 1 133 ? -11.303 2.126 0.471 1.00 95.50 133 SER A O 1
ATOM 1097 N N . TYR A 1 134 ? -12.125 0.093 -0.002 1.00 96.81 134 TYR A N 1
ATOM 1098 C CA . TYR A 1 134 ? -11.835 -0.501 1.302 1.00 96.81 134 TYR A CA 1
ATOM 1099 C C . TYR A 1 134 ? -10.868 -1.661 1.126 1.00 96.81 134 TYR A C 1
ATOM 1101 O O . TYR A 1 134 ? -11.129 -2.563 0.333 1.00 96.81 134 TYR A O 1
ATOM 1109 N N . VAL A 1 135 ? -9.740 -1.630 1.827 1.00 95.06 135 VAL A N 1
ATOM 1110 C CA . VAL A 1 135 ? -8.713 -2.666 1.725 1.00 95.06 135 VAL A CA 1
ATOM 1111 C C . VAL A 1 135 ? -8.473 -3.289 3.084 1.00 95.06 135 VAL A C 1
ATOM 1113 O O . VAL A 1 135 ? -8.246 -2.579 4.061 1.00 95.06 135 VAL A O 1
ATOM 1116 N N . LYS A 1 136 ? -8.503 -4.619 3.123 1.00 95.69 136 LYS A N 1
ATOM 1117 C CA . LYS A 1 136 ? -8.323 -5.433 4.324 1.00 95.69 136 LYS A CA 1
ATOM 1118 C C . LYS A 1 136 ? -7.019 -6.211 4.215 1.00 95.69 136 LYS A C 1
ATOM 1120 O O . LYS A 1 136 ? -6.785 -6.858 3.194 1.00 95.69 136 LYS A O 1
ATOM 1125 N N . ASN A 1 137 ? -6.203 -6.167 5.260 1.00 95.06 137 ASN A N 1
ATOM 1126 C CA . ASN A 1 137 ? -5.058 -7.051 5.437 1.00 95.06 137 ASN A CA 1
ATOM 1127 C C . ASN A 1 137 ? -5.546 -8.269 6.230 1.00 95.06 137 ASN A C 1
ATOM 1129 O O . ASN A 1 137 ? -5.907 -8.154 7.399 1.00 95.06 137 ASN A O 1
ATOM 1133 N N . LEU A 1 138 ? -5.642 -9.413 5.557 1.00 95.06 138 LEU A N 1
ATOM 1134 C CA . LEU A 1 138 ? -6.259 -10.627 6.098 1.00 95.06 138 LEU A CA 1
ATOM 1135 C C . LEU A 1 138 ? -5.258 -11.512 6.829 1.00 95.06 138 LEU A C 1
ATOM 1137 O O . LEU A 1 138 ? -5.617 -12.197 7.782 1.00 95.06 138 LEU A O 1
ATOM 1141 N N . ASN A 1 139 ? -4.013 -11.498 6.365 1.00 95.38 139 ASN A N 1
ATOM 1142 C CA . ASN A 1 139 ? -2.929 -12.257 6.956 1.00 95.38 139 ASN A CA 1
ATOM 1143 C C . ASN A 1 139 ? -1.624 -11.469 6.860 1.00 95.38 139 ASN A C 1
ATOM 1145 O O . ASN A 1 139 ? -1.470 -10.609 5.986 1.00 95.38 139 ASN A O 1
ATOM 1149 N N . PHE A 1 140 ? -0.682 -11.793 7.737 1.00 94.19 140 PHE A N 1
ATOM 1150 C CA . PHE A 1 140 ? 0.610 -11.132 7.845 1.00 94.19 140 PHE A CA 1
ATOM 1151 C C . PHE A 1 140 ? 1.733 -12.161 7.913 1.00 94.19 140 PHE A C 1
ATOM 1153 O O . PHE A 1 140 ? 1.533 -13.301 8.325 1.00 94.19 140 PHE A O 1
ATOM 1160 N N . THR A 1 141 ? 2.925 -11.734 7.530 1.00 94.75 141 THR A N 1
ATOM 1161 C CA . THR A 1 141 ? 4.161 -12.493 7.692 1.00 94.75 141 THR A CA 1
ATOM 1162 C C . THR A 1 141 ? 5.263 -11.574 8.197 1.00 94.75 141 THR A C 1
ATOM 1164 O O . THR A 1 141 ? 5.166 -10.352 8.070 1.00 94.75 141 THR A O 1
ATOM 1167 N N . THR A 1 142 ? 6.304 -12.157 8.782 1.00 93.06 142 THR A N 1
ATOM 1168 C CA . THR A 1 142 ? 7.457 -11.411 9.281 1.00 93.06 142 THR A CA 1
ATOM 1169 C C . THR A 1 142 ? 8.656 -11.657 8.378 1.00 93.06 142 THR A C 1
ATOM 1171 O O . THR A 1 142 ? 9.019 -12.806 8.146 1.00 93.06 142 THR A O 1
ATOM 1174 N N . ALA A 1 143 ? 9.305 -10.588 7.921 1.00 92.44 143 ALA A N 1
ATOM 1175 C CA . ALA A 1 143 ? 10.552 -10.655 7.160 1.00 92.44 143 ALA A CA 1
ATOM 1176 C C . ALA A 1 143 ? 11.479 -9.510 7.582 1.00 92.44 143 ALA A C 1
ATOM 1178 O O . ALA A 1 143 ? 11.038 -8.373 7.729 1.00 92.44 143 ALA A O 1
ATOM 1179 N N . GLY A 1 144 ? 12.755 -9.807 7.849 1.00 88.81 144 GLY A N 1
ATOM 1180 C CA . GLY A 1 144 ? 13.739 -8.784 8.235 1.00 88.81 144 GLY A CA 1
ATOM 1181 C C . GLY A 1 144 ? 13.395 -7.973 9.495 1.00 88.81 144 GLY A C 1
ATOM 1182 O O . GLY A 1 144 ? 13.901 -6.868 9.656 1.00 88.81 144 GLY A O 1
ATOM 1183 N N . GLY A 1 145 ? 12.525 -8.486 10.374 1.00 89.69 145 GLY A N 1
ATOM 1184 C CA . GLY A 1 145 ? 12.021 -7.763 11.551 1.00 89.69 145 GLY A CA 1
ATOM 1185 C C . GLY A 1 145 ? 10.786 -6.885 11.299 1.00 89.69 145 GLY A C 1
ATOM 1186 O O . GLY A 1 145 ? 10.286 -6.273 12.239 1.00 89.69 145 GLY A O 1
ATOM 1187 N N . PHE A 1 146 ? 10.262 -6.852 10.071 1.00 88.62 146 PHE A N 1
ATOM 1188 C CA . PHE A 1 146 ? 9.039 -6.136 9.709 1.00 88.62 146 PHE A CA 1
ATOM 1189 C C . PHE A 1 146 ? 7.835 -7.075 9.666 1.00 88.62 146 PHE A C 1
ATOM 1191 O O . PHE A 1 146 ? 7.949 -8.200 9.185 1.00 88.62 146 PHE A O 1
ATOM 1198 N N . LEU A 1 147 ? 6.674 -6.590 10.115 1.00 90.31 147 LEU A N 1
ATOM 1199 C CA . LEU A 1 147 ? 5.382 -7.247 9.918 1.00 90.31 147 LEU A CA 1
ATOM 1200 C C . LEU A 1 147 ? 4.752 -6.733 8.617 1.00 90.31 147 LEU A C 1
ATOM 1202 O O . LEU A 1 147 ? 4.422 -5.552 8.511 1.00 90.31 147 LEU A O 1
ATOM 1206 N N . LEU A 1 148 ? 4.579 -7.617 7.638 1.00 90.62 148 LEU A N 1
ATOM 1207 C CA . LEU A 1 148 ? 4.148 -7.280 6.282 1.00 90.62 148 LEU A CA 1
ATOM 1208 C C . LEU A 1 148 ? 2.841 -8.001 5.920 1.00 90.62 148 LEU A C 1
ATOM 1210 O O . LEU A 1 148 ? 2.637 -9.138 6.353 1.00 90.62 148 LEU A O 1
ATOM 1214 N N . PRO A 1 149 ? 1.943 -7.389 5.126 1.00 92.19 149 PRO A N 1
ATOM 1215 C CA . PRO A 1 149 ? 0.744 -8.073 4.648 1.00 92.19 149 PRO A CA 1
ATOM 1216 C C . PRO A 1 149 ? 1.092 -9.268 3.748 1.00 92.19 149 PRO A C 1
ATOM 1218 O O . PRO A 1 149 ? 1.756 -9.102 2.736 1.00 92.19 149 PRO A O 1
ATOM 1221 N N . ALA A 1 150 ? 0.584 -10.458 4.061 1.00 94.44 150 ALA A N 1
ATOM 1222 C CA . ALA A 1 150 ? 0.730 -11.653 3.223 1.00 94.44 150 ALA A CA 1
ATOM 1223 C C . ALA A 1 150 ? -0.499 -11.882 2.329 1.00 94.44 150 ALA A C 1
ATOM 1225 O O . ALA A 1 150 ? -0.384 -12.330 1.191 1.00 94.44 150 ALA A O 1
ATOM 1226 N N . GLU A 1 151 ? -1.692 -11.534 2.818 1.00 95.88 151 GLU A N 1
ATOM 1227 C CA . GLU A 1 151 ? -2.939 -11.645 2.057 1.00 95.88 151 GLU A CA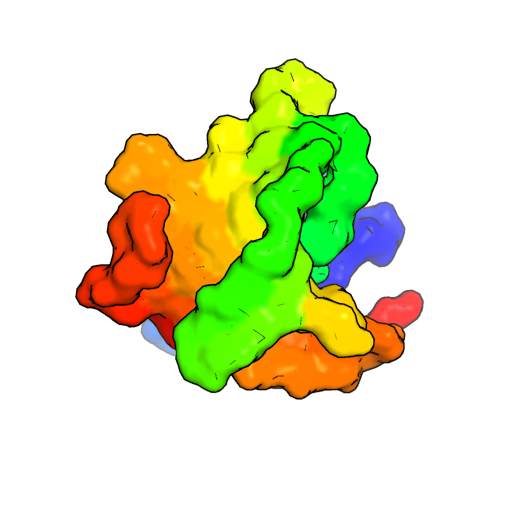 1
ATOM 1228 C C . GLU A 1 151 ? -3.790 -10.396 2.236 1.00 95.88 151 GLU A C 1
ATOM 1230 O O . GLU A 1 151 ? -3.935 -9.872 3.346 1.00 95.88 151 GLU A O 1
ATOM 1235 N N . ARG A 1 152 ? -4.352 -9.901 1.131 1.00 94.81 152 ARG A N 1
ATOM 1236 C CA . ARG A 1 152 ? -5.168 -8.686 1.124 1.00 94.81 152 ARG A CA 1
ATOM 1237 C C . ARG A 1 152 ? -6.359 -8.835 0.202 1.00 94.81 152 ARG A C 1
ATOM 1239 O O . ARG A 1 152 ? -6.272 -9.469 -0.847 1.00 94.81 152 ARG A O 1
ATOM 1246 N N . GLU A 1 153 ? -7.437 -8.152 0.540 1.00 96.25 153 GLU A N 1
ATOM 1247 C CA . GLU A 1 153 ? -8.591 -8.004 -0.340 1.00 96.25 153 GLU A CA 1
ATOM 1248 C C . GLU A 1 153 ? -8.961 -6.535 -0.465 1.00 96.25 153 GLU A C 1
ATOM 1250 O O . GLU A 1 153 ? -8.948 -5.794 0.520 1.00 96.25 153 GLU A O 1
ATOM 1255 N N . SER A 1 154 ? -9.281 -6.112 -1.685 1.00 96.06 154 SER A N 1
ATOM 1256 C CA . SER A 1 154 ? -9.787 -4.774 -1.963 1.00 96.06 154 SER A CA 1
ATOM 1257 C C . SER A 1 154 ? -11.237 -4.840 -2.413 1.00 96.06 154 SER A C 1
ATOM 1259 O O . SER A 1 154 ? -11.637 -5.702 -3.195 1.00 96.06 154 SER A O 1
ATOM 1261 N N . TYR A 1 155 ? -12.028 -3.896 -1.928 1.00 97.62 155 TYR A N 1
ATOM 1262 C CA . TYR A 1 155 ? -13.465 -3.825 -2.118 1.00 97.62 155 TYR A CA 1
ATOM 1263 C C . TYR A 1 155 ? -13.861 -2.445 -2.616 1.00 97.62 155 TYR A C 1
ATOM 1265 O O . TYR A 1 155 ? -13.261 -1.429 -2.254 1.00 97.62 155 TYR A O 1
ATOM 1273 N N . ARG A 1 156 ? -14.917 -2.409 -3.425 1.00 97.94 156 ARG A N 1
ATOM 1274 C CA . ARG A 1 156 ? -15.703 -1.196 -3.625 1.00 97.94 156 ARG A CA 1
ATOM 1275 C C . ARG A 1 156 ? -16.720 -1.119 -2.490 1.00 97.94 156 ARG A C 1
ATOM 1277 O O . ARG A 1 156 ? -17.414 -2.104 -2.232 1.00 97.94 156 ARG A O 1
ATOM 1284 N N . VAL A 1 157 ? -16.809 0.035 -1.837 1.00 98.06 157 VAL A N 1
ATOM 1285 C CA . VAL A 1 157 ? -17.757 0.274 -0.740 1.00 98.06 157 VAL A CA 1
ATOM 1286 C C . VAL A 1 157 ? -18.540 1.565 -0.959 1.00 98.06 157 VAL A C 1
ATOM 1288 O O . VAL A 1 157 ? -18.149 2.403 -1.777 1.00 98.06 157 VAL A O 1
ATOM 1291 N N . ASP A 1 158 ? -19.648 1.723 -0.241 1.00 96.88 158 ASP A N 1
ATOM 1292 C CA . ASP A 1 158 ? -20.335 3.010 -0.120 1.00 96.88 158 ASP A CA 1
ATOM 1293 C C . ASP A 1 158 ? -19.697 3.908 0.963 1.00 96.88 158 ASP A C 1
ATOM 1295 O O . ASP A 1 158 ? -18.719 3.541 1.621 1.00 96.88 158 ASP A O 1
ATOM 1299 N N . SER A 1 159 ? -20.260 5.102 1.179 1.00 94.69 159 SER A N 1
ATOM 1300 C CA . SER A 1 159 ? -19.771 6.059 2.186 1.00 94.69 159 SER A CA 1
ATOM 1301 C C . SER A 1 159 ? -19.907 5.580 3.637 1.00 94.69 159 SER A C 1
ATOM 1303 O O . SER A 1 159 ? -19.352 6.205 4.539 1.00 94.69 159 SER A O 1
ATOM 1305 N N . ARG A 1 160 ? -20.636 4.485 3.876 1.00 94.12 160 ARG A N 1
ATOM 1306 C CA . ARG A 1 160 ? -20.833 3.851 5.184 1.00 94.12 160 ARG A CA 1
ATOM 1307 C C . ARG A 1 160 ? -20.002 2.573 5.338 1.00 94.12 160 ARG A C 1
ATOM 1309 O O . ARG A 1 160 ? -20.224 1.843 6.299 1.00 94.12 160 ARG A O 1
ATOM 1316 N N . ARG A 1 161 ? -19.058 2.307 4.422 1.00 95.19 161 ARG A N 1
ATOM 1317 C CA . ARG A 1 161 ? -18.236 1.082 4.363 1.00 95.19 161 ARG A CA 1
ATOM 1318 C C . ARG A 1 161 ? -19.049 -0.191 4.065 1.00 95.19 161 ARG A C 1
ATOM 1320 O O . ARG A 1 161 ? -18.520 -1.290 4.188 1.00 95.19 161 ARG A O 1
ATOM 1327 N N . ASN A 1 162 ? -20.295 -0.090 3.590 1.00 96.25 162 ASN A N 1
ATOM 1328 C CA . ASN A 1 162 ? -21.013 -1.284 3.136 1.00 96.25 162 ASN A CA 1
ATOM 1329 C C . ASN A 1 162 ? -20.354 -1.815 1.858 1.00 96.25 162 ASN A C 1
ATOM 1331 O O . ASN A 1 162 ? -20.147 -1.066 0.899 1.00 96.25 162 ASN A O 1
ATOM 1335 N N . ILE A 1 163 ? -20.027 -3.108 1.843 1.00 97.19 163 ILE A N 1
ATOM 1336 C CA . ILE A 1 163 ? -19.389 -3.761 0.698 1.00 97.19 163 ILE A CA 1
ATOM 1337 C C . ILE A 1 163 ? -20.370 -3.839 -0.469 1.00 97.19 163 ILE A C 1
ATOM 1339 O O . ILE A 1 163 ? -21.434 -4.439 -0.354 1.00 97.19 163 ILE A O 1
ATOM 1343 N N . LEU A 1 164 ? -19.975 -3.259 -1.604 1.00 97.88 164 LEU A N 1
ATOM 1344 C CA . LEU A 1 164 ? -20.707 -3.368 -2.863 1.00 97.88 164 LEU A CA 1
ATOM 1345 C C . LEU A 1 164 ? -20.228 -4.587 -3.657 1.00 97.88 164 LEU A C 1
ATOM 1347 O O . LEU A 1 164 ? -21.040 -5.398 -4.087 1.00 97.88 164 LEU A O 1
ATOM 1351 N N . TYR A 1 165 ? -18.910 -4.726 -3.843 1.00 97.75 165 TYR A N 1
ATOM 1352 C CA . TYR A 1 165 ? -18.301 -5.895 -4.489 1.00 97.75 165 TYR A CA 1
ATOM 1353 C C . TYR A 1 165 ? -16.793 -6.000 -4.210 1.00 97.75 165 TYR A C 1
ATOM 1355 O O . TYR A 1 165 ? -16.115 -5.005 -3.934 1.00 97.75 165 TYR A O 1
ATOM 1363 N N . LEU A 1 166 ? -16.263 -7.222 -4.316 1.00 98.00 166 LEU A N 1
ATOM 1364 C CA . LEU A 1 166 ? -14.829 -7.515 -4.291 1.00 98.00 166 LEU A CA 1
ATOM 1365 C C . LEU A 1 166 ? -14.174 -7.029 -5.592 1.00 98.00 166 LEU A C 1
ATOM 1367 O O . LEU A 1 166 ? -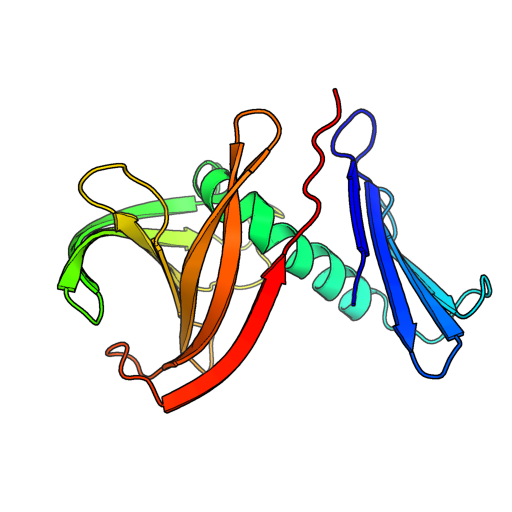14.640 -7.358 -6.680 1.00 98.00 166 LEU A O 1
ATOM 1371 N N . ARG A 1 167 ? -13.081 -6.271 -5.484 1.00 96.88 167 ARG A N 1
ATOM 1372 C CA . ARG A 1 167 ? -12.298 -5.786 -6.630 1.00 96.88 167 ARG A CA 1
ATOM 1373 C C . ARG A 1 167 ? -11.121 -6.691 -6.949 1.00 96.88 167 ARG A C 1
ATOM 1375 O O . ARG A 1 167 ? -10.881 -6.972 -8.117 1.00 96.88 167 ARG A O 1
ATOM 1382 N N . ALA A 1 168 ? -10.375 -7.101 -5.930 1.00 94.62 168 ALA A N 1
ATOM 1383 C CA . ALA A 1 168 ? -9.201 -7.939 -6.114 1.00 94.62 168 ALA A CA 1
ATOM 1384 C C . ALA A 1 168 ? -8.823 -8.677 -4.831 1.00 94.62 168 ALA A C 1
ATOM 1386 O O . ALA A 1 168 ? -9.098 -8.217 -3.719 1.00 94.62 168 ALA A O 1
ATOM 1387 N N . LYS A 1 169 ? -8.135 -9.803 -5.019 1.00 96.19 169 LYS A N 1
ATOM 1388 C CA . LYS A 1 169 ? -7.414 -10.525 -3.973 1.00 96.19 169 LYS A CA 1
ATOM 1389 C C . LYS A 1 169 ? -5.931 -10.486 -4.294 1.00 96.19 169 LYS A C 1
ATOM 1391 O O . LYS A 1 169 ? -5.550 -10.644 -5.451 1.00 96.19 169 LYS A O 1
ATOM 1396 N N . TYR A 1 170 ? -5.116 -10.308 -3.271 1.00 92.94 170 TYR A N 1
ATOM 1397 C CA . TYR A 1 170 ? -3.670 -10.263 -3.386 1.00 92.94 170 TYR A CA 1
ATOM 1398 C C . TYR A 1 170 ? -3.066 -11.275 -2.428 1.00 92.94 170 TYR A C 1
ATOM 1400 O O . TYR A 1 170 ? -3.495 -11.374 -1.276 1.00 92.94 170 TYR A O 1
ATOM 1408 N N . ARG A 1 171 ? -2.048 -11.982 -2.906 1.00 94.88 171 ARG A N 1
ATOM 1409 C CA . ARG A 1 171 ? -1.186 -12.834 -2.098 1.00 94.88 171 ARG A CA 1
ATOM 1410 C C . ARG A 1 171 ? 0.253 -12.415 -2.359 1.00 94.88 171 ARG A C 1
ATOM 1412 O O . ARG A 1 171 ? 0.642 -12.295 -3.517 1.00 94.88 171 ARG A O 1
ATOM 1419 N N . TYR A 1 172 ? 0.992 -12.202 -1.284 1.00 92.12 172 TYR A N 1
ATOM 1420 C CA . TYR A 1 172 ? 2.400 -11.842 -1.291 1.00 92.12 172 TYR A CA 1
ATOM 1421 C C . TYR A 1 172 ? 3.167 -12.939 -0.566 1.00 92.12 172 TYR A C 1
ATOM 1423 O O . TYR A 1 172 ? 2.767 -13.378 0.517 1.00 92.12 172 TYR A O 1
ATOM 1431 N N . THR A 1 173 ? 4.238 -13.406 -1.187 1.00 92.75 173 THR A N 1
ATOM 1432 C CA . THR A 1 173 ? 5.103 -14.470 -0.677 1.00 92.75 173 THR A CA 1
ATOM 1433 C C . THR A 1 173 ? 6.555 -14.057 -0.851 1.00 92.75 173 THR A C 1
ATOM 1435 O O . THR A 1 173 ? 6.831 -13.040 -1.482 1.00 92.75 173 THR A O 1
ATOM 1438 N N . ASP A 1 174 ? 7.461 -14.833 -0.254 1.00 93.44 174 ASP A N 1
ATOM 1439 C CA . ASP A 1 174 ? 8.900 -14.741 -0.531 1.00 93.44 174 ASP A CA 1
ATOM 1440 C C . ASP A 1 174 ? 9.501 -13.357 -0.238 1.00 93.44 174 ASP A C 1
ATOM 1442 O O . ASP A 1 174 ? 10.394 -12.879 -0.926 1.00 93.44 174 ASP A O 1
ATOM 1446 N N . TYR A 1 175 ? 9.007 -12.703 0.819 1.00 92.25 175 TYR A N 1
ATOM 1447 C CA . TYR A 1 175 ? 9.588 -11.455 1.295 1.00 92.25 175 TYR A CA 1
ATOM 1448 C C . TYR A 1 175 ? 11.025 -11.667 1.768 1.00 92.25 175 TYR A C 1
ATOM 1450 O O . TYR A 1 175 ? 11.268 -12.366 2.754 1.00 92.25 175 TYR A O 1
ATOM 1458 N N . GLU A 1 176 ? 11.945 -10.961 1.126 1.00 92.50 176 GLU A N 1
ATOM 1459 C CA . GLU A 1 176 ? 13.337 -10.856 1.532 1.00 92.50 176 GLU A CA 1
ATOM 1460 C C . GLU A 1 176 ? 13.683 -9.396 1.844 1.00 92.50 176 GLU A C 1
ATOM 1462 O O . GLU A 1 176 ? 13.198 -8.462 1.202 1.00 92.50 176 GLU A O 1
ATOM 1467 N N . VAL A 1 177 ? 14.480 -9.192 2.894 1.00 89.38 177 VAL A N 1
ATOM 1468 C CA . VAL A 1 177 ? 14.967 -7.872 3.302 1.00 89.38 177 VAL A CA 1
ATOM 1469 C C . VAL A 1 177 ? 16.476 -7.963 3.430 1.00 89.38 177 VAL A C 1
ATOM 1471 O O . VAL A 1 177 ? 16.994 -8.557 4.378 1.00 89.38 177 VAL A O 1
ATOM 1474 N N . GLU A 1 178 ? 17.167 -7.361 2.473 1.00 86.69 178 GLU A N 1
ATOM 1475 C CA . GLU A 1 178 ? 18.624 -7.276 2.442 1.00 86.69 178 GLU A CA 1
ATOM 1476 C C . GLU A 1 178 ? 19.108 -5.969 3.098 1.00 86.69 178 GLU A C 1
ATOM 1478 O O . GLU A 1 178 ? 18.366 -4.985 3.174 1.00 86.69 178 GLU A O 1
ATOM 1483 N N . ARG A 1 179 ? 20.340 -5.974 3.622 1.00 70.62 179 ARG A N 1
ATOM 1484 C CA . ARG A 1 179 ? 20.980 -4.822 4.282 1.00 70.62 179 ARG A CA 1
ATOM 1485 C C . ARG A 1 179 ? 22.035 -4.174 3.405 1.00 70.62 179 ARG A C 1
ATOM 1487 O O . ARG A 1 179 ? 22.771 -4.933 2.742 1.00 70.62 179 ARG A O 1
#

Mean predicted aligned error: 5.35 Å

Secondary structure (DSSP, 8-state):
-EEEEEE-SSS-EEEEEEEETTEEEEEEE-SS-EEEEETTEE-TTS-HHHHHHHHHHHHHHHHHHHHTTSTTEEEEEEEEEE-TTS-EEEEEEEEE-TTTSTT-SS--EEEEEEETTT--EEEEEEE-SS-EEEEEEEEEEEETTEEEEEEEEEEEE-TT--EEEEEEEEE--------

Solvent-accessible surface area (backbone atoms only — not comparable to full-atom values): 10434 Å² total; per-residue (Å²): 120,74,49,79,50,80,38,75,70,97,56,42,32,39,40,39,38,35,68,56,99,90,37,46,37,38,40,40,33,66,75,82,53,68,51,40,28,51,70,85,39,75,48,85,84,61,57,63,68,59,51,44,52,52,56,59,58,61,47,45,80,79,36,56,82,60,59,70,71,42,92,59,46,49,76,43,82,74,46,80,49,70,48,89,97,65,53,50,22,43,32,36,34,39,38,48,55,72,88,81,50,94,87,54,96,62,76,44,40,35,37,39,30,21,34,66,88,78,63,48,72,40,32,37,39,36,39,53,99,88,50,32,40,37,37,39,45,78,39,70,42,76,39,81,90,41,85,41,70,27,29,36,41,34,28,38,27,48,100,82,68,50,76,74,45,82,73,49,78,48,77,54,74,90,73,77,66,86,134

Nearest PDB structures (foldseek):
  7xsi-assembly3_E  TM=2.621E-01  e=7.299E-01  Sordaria araneosa
  3st1-assembly1_A  TM=4.682E-01  e=6.726E+00  Moniliophthora perniciosa
  4ovm-assembly1_A  TM=2.754E-01  e=3.208E+00  Streptomyces carzinostaticus subsp. neocarzinostaticus

Foldseek 3Di:
DKDWDFDPPPWTKIKIWDADPNWIWIWIDTNPFIWIDTNNHTPPVDDRVVSVVVRLVVCCQVCVVVLCVDPQWDKDWPQWDADPPGFIWTKIKIFGDPDPDPSDDARKIKIFTAGPPPRHGQWMWIDDPVFIKIKGQPDWDDEPNDTGRQKMWIATAHPVRHGPDTDDIDGDDDDYDDD

Radius of gyration: 17.59 Å; Cα contacts (8 Å, |Δi|>4): 334; chains: 1; bounding box: 43×38×48 Å

Sequence (179 aa):
WQDHDYTFYPEWRIRISWVEDSLLHEMAYNGKRVSKTIDGRADTTADQQALLNSIMSSTFVMSIPFKLLDESVQLAYIGTDTLENGPIVEAIRASYTLGQYDSHSTPDTWWHYFDKNDSRLLAYVVRHSDHFSYVKNLNFTTAGGFLLPAERESYRVDSRRNILYLRAKYRYTDYEVER

pLDDT: mean 89.83, std 10.22, range [48.19, 98.19]